Protein AF-A0A163Z5D8-F1 (afdb_monomer)

Foldseek 3Di:
DDPDPDDFDQDFLVVLCVLDPDPLLNVLSVQCVVVVHGSLLLFVQLVVQDDPPPAQTHDSVSSSVSSVCGCPHPSNVVSVCQCPPPPDDRDTRGDHDPPDADLLFLPDPPDDPQLNVLLLLQLLLVQQVVCVVVVHDRDDPPDDRDRVSSSVSSVLCVVDVDSVRSCVVVVSDDPDPPDPDPPPPPDDDDDDDDDDDD

Organism: NCBI:txid943830

pLDDT: mean 87.37, std 13.82, range [33.19, 98.31]

Structure (mmCIF, N/CA/C/O backbone):
data_AF-A0A163Z5D8-F1
#
_entry.id   AF-A0A163Z5D8-F1
#
loop_
_atom_site.group_PDB
_atom_site.id
_atom_site.type_symbol
_atom_site.label_atom_id
_atom_site.label_alt_id
_atom_site.label_comp_id
_atom_site.label_asym_id
_atom_site.label_entity_id
_atom_site.label_seq_id
_atom_site.pdbx_PDB_ins_code
_atom_site.Cartn_x
_atom_site.Cartn_y
_atom_site.Cartn_z
_atom_site.occupancy
_atom_site.B_iso_or_equiv
_atom_site.auth_seq_id
_atom_site.auth_comp_id
_atom_site.auth_asym_id
_atom_site.auth_atom_id
_atom_site.pdbx_PDB_model_num
ATOM 1 N N . MET A 1 1 ? 3.621 -21.456 -0.648 1.00 40.88 1 MET A N 1
ATOM 2 C CA . MET A 1 1 ? 3.088 -20.671 0.489 1.00 40.88 1 MET A CA 1
ATOM 3 C C . MET A 1 1 ? 1.702 -20.185 0.082 1.00 40.88 1 MET A C 1
ATOM 5 O O . MET A 1 1 ? 1.613 -19.361 -0.815 1.00 40.88 1 MET A O 1
ATOM 9 N N . ILE A 1 2 ? 0.626 -20.778 0.607 1.00 33.19 2 ILE A N 1
ATOM 10 C CA . ILE A 1 2 ? -0.744 -20.421 0.200 1.00 33.19 2 ILE A CA 1
ATOM 11 C C . ILE A 1 2 ? -1.068 -19.047 0.808 1.00 33.19 2 ILE A C 1
ATOM 13 O O . ILE A 1 2 ? -0.946 -18.907 2.032 1.00 33.19 2 ILE A O 1
ATOM 17 N N . PRO A 1 3 ? -1.445 -18.026 0.017 1.00 44.16 3 PRO A N 1
ATOM 18 C CA . PRO A 1 3 ? -1.900 -16.763 0.576 1.00 44.16 3 PRO A CA 1
ATOM 19 C C . PRO A 1 3 ? -3.162 -17.051 1.390 1.00 44.16 3 PRO A C 1
ATOM 21 O O . PRO A 1 3 ? -4.179 -17.482 0.849 1.00 44.16 3 PRO A O 1
ATOM 24 N N . ARG A 1 4 ? -3.086 -16.872 2.715 1.00 48.38 4 ARG A N 1
ATOM 25 C CA . ARG A 1 4 ? -4.269 -16.950 3.579 1.00 48.38 4 ARG A CA 1
ATOM 26 C C . ARG A 1 4 ? -5.292 -15.975 3.009 1.00 48.38 4 ARG A C 1
ATOM 28 O O . ARG A 1 4 ? -4.970 -14.794 2.883 1.00 48.38 4 ARG A O 1
ATOM 35 N N . LEU A 1 5 ? -6.474 -16.481 2.652 1.00 48.69 5 LEU A N 1
ATOM 36 C CA . LEU A 1 5 ? -7.601 -15.678 2.183 1.00 48.69 5 LEU A CA 1
ATOM 37 C C . LEU A 1 5 ? -7.751 -14.483 3.123 1.00 48.69 5 LEU A C 1
ATOM 39 O O . LEU A 1 5 ? -8.024 -14.628 4.316 1.00 48.69 5 LEU A O 1
ATOM 43 N N . SER A 1 6 ? -7.447 -13.304 2.596 1.00 59.91 6 SER A N 1
ATOM 44 C CA . SER A 1 6 ? -7.534 -12.070 3.353 1.00 59.91 6 SER A CA 1
ATOM 45 C C . SER A 1 6 ? -9.014 -11.800 3.601 1.00 59.91 6 SER A C 1
ATOM 47 O O . SER A 1 6 ? -9.818 -11.817 2.671 1.00 59.91 6 SER A O 1
ATOM 49 N N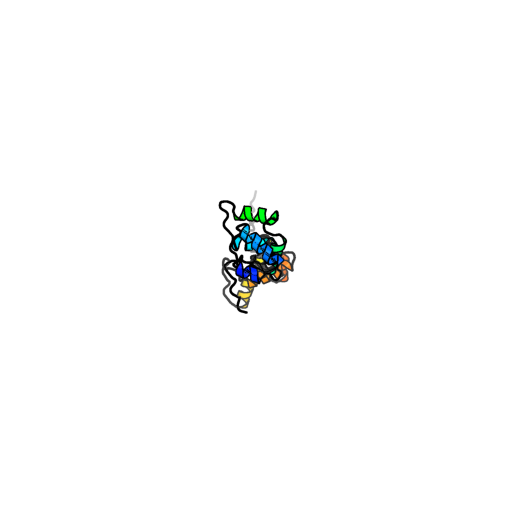 . LYS A 1 7 ? -9.395 -11.626 4.871 1.00 70.50 7 LYS A N 1
ATOM 50 C CA . LYS A 1 7 ? -10.782 -11.320 5.231 1.00 70.50 7 LYS A CA 1
ATOM 51 C C . LYS A 1 7 ? -11.223 -10.073 4.466 1.00 70.50 7 LYS A C 1
ATOM 53 O O . LYS A 1 7 ? -10.572 -9.034 4.550 1.00 70.50 7 LYS A O 1
ATOM 58 N N . THR A 1 8 ? -12.310 -10.194 3.713 1.00 83.12 8 THR A N 1
ATOM 59 C CA . THR A 1 8 ? -12.883 -9.101 2.914 1.00 83.12 8 THR A CA 1
ATOM 60 C C . THR A 1 8 ? -13.731 -8.153 3.757 1.00 83.12 8 THR A C 1
ATOM 62 O O . THR A 1 8 ? -13.910 -6.999 3.380 1.00 83.12 8 THR A O 1
ATOM 65 N N . GLN A 1 9 ? -14.213 -8.615 4.912 1.00 90.38 9 GLN A N 1
ATOM 66 C CA . GLN A 1 9 ? -15.067 -7.862 5.828 1.00 90.38 9 GLN A CA 1
ATOM 67 C C . GLN A 1 9 ? -14.346 -7.533 7.145 1.00 90.38 9 GLN A C 1
ATOM 69 O O . GLN A 1 9 ? -13.489 -8.313 7.581 1.00 90.38 9 GLN A O 1
ATOM 74 N N . PRO A 1 10 ? -14.689 -6.398 7.787 1.00 92.44 10 PRO A N 1
ATOM 75 C CA . PRO A 1 10 ? -14.180 -6.072 9.111 1.00 92.44 10 PRO A CA 1
ATOM 76 C C . PRO A 1 10 ? -14.659 -7.104 10.147 1.00 92.44 10 PRO A C 1
ATOM 78 O O . PRO A 1 10 ? -15.787 -7.591 10.042 1.00 92.44 10 PRO A O 1
ATOM 81 N N . PRO A 1 11 ? -13.829 -7.444 11.151 1.00 94.06 11 PRO A N 1
ATOM 82 C CA . PRO A 1 11 ? -14.234 -8.318 12.247 1.00 94.06 11 PRO A CA 1
ATOM 83 C C . PRO A 1 11 ? -15.392 -7.683 13.023 1.00 94.06 11 PRO A C 1
ATOM 85 O O . PRO A 1 11 ? -15.369 -6.483 13.301 1.00 94.06 11 PRO A O 1
ATOM 88 N N . ASP A 1 12 ? -16.389 -8.482 13.397 1.00 97.19 12 ASP A N 1
ATOM 89 C CA . ASP A 1 12 ? -17.473 -8.016 14.260 1.00 97.19 12 ASP A CA 1
ATOM 90 C C . ASP A 1 12 ? -16.967 -7.695 15.684 1.00 97.19 12 ASP A C 1
ATOM 92 O O . ASP A 1 12 ? -15.825 -7.983 16.058 1.00 97.19 12 ASP A O 1
ATOM 96 N N . PHE A 1 13 ? -17.817 -7.099 16.524 1.00 97.75 13 PHE A N 1
ATOM 97 C CA . PHE A 1 13 ? -17.410 -6.739 17.885 1.00 97.75 13 PHE A CA 1
ATOM 98 C C . PHE A 1 13 ? -17.065 -7.943 18.768 1.00 97.75 13 PHE A C 1
ATOM 100 O O . PHE A 1 13 ? -16.249 -7.808 19.681 1.00 97.75 13 PHE A O 1
ATOM 107 N N . ASN A 1 14 ? -17.632 -9.121 18.503 1.00 97.00 14 ASN A N 1
ATOM 108 C CA . ASN A 1 14 ? -17.307 -10.331 19.253 1.00 97.00 14 ASN A CA 1
ATOM 109 C C . ASN A 1 14 ? -15.898 -10.821 18.911 1.00 97.00 14 ASN A C 1
ATOM 111 O O . ASN A 1 14 ? -15.141 -11.213 19.801 1.00 97.00 14 ASN A O 1
ATOM 115 N N . GLU A 1 15 ? -15.519 -10.755 17.639 1.00 96.31 15 GLU A N 1
ATOM 116 C CA . GLU A 1 15 ? -14.180 -11.065 17.179 1.00 96.31 15 GLU A CA 1
ATOM 117 C C . GLU A 1 15 ? -13.173 -10.029 17.692 1.00 96.31 15 GLU A C 1
ATOM 119 O O . GLU A 1 15 ? -12.150 -10.414 18.265 1.00 96.31 15 GLU A O 1
ATOM 124 N N . VAL A 1 16 ? -13.488 -8.731 17.609 1.00 96.50 16 VAL A N 1
ATOM 125 C CA . VAL A 1 16 ? -12.640 -7.679 18.192 1.00 96.50 16 VAL A CA 1
ATOM 126 C C . VAL A 1 16 ? -12.472 -7.898 19.694 1.00 96.50 16 VAL A C 1
ATOM 128 O O . VAL A 1 16 ? -11.356 -7.817 20.197 1.00 96.50 16 VAL A O 1
ATOM 131 N N . ARG A 1 17 ? -13.519 -8.285 20.432 1.00 96.88 17 ARG A N 1
ATOM 132 C CA . ARG A 1 17 ? -13.411 -8.601 21.867 1.00 96.88 17 ARG A CA 1
ATOM 133 C C . ARG A 1 17 ? -12.399 -9.718 22.153 1.00 96.88 17 ARG A C 1
ATOM 135 O O . ARG A 1 17 ? -11.723 -9.652 23.180 1.00 96.88 17 ARG A O 1
ATOM 142 N N . ARG A 1 18 ? -12.235 -10.702 21.256 1.00 96.44 18 ARG A N 1
ATOM 143 C CA . ARG A 1 18 ? -11.202 -11.758 21.371 1.00 96.44 18 ARG A CA 1
ATOM 144 C C . ARG A 1 18 ? -9.782 -11.214 21.171 1.00 96.44 18 ARG A C 1
ATOM 146 O O . ARG A 1 18 ? -8.829 -11.780 21.703 1.00 96.44 18 ARG A O 1
ATOM 153 N N . TYR A 1 19 ? -9.619 -10.105 20.450 1.00 94.94 19 TYR A N 1
ATOM 154 C CA . TYR A 1 19 ? -8.336 -9.408 20.297 1.00 94.94 19 TYR A CA 1
ATOM 155 C C . TYR A 1 19 ? -7.925 -8.644 21.569 1.00 94.94 19 TYR A C 1
ATOM 157 O O . TYR A 1 19 ? -6.749 -8.319 21.758 1.00 94.94 19 TYR A O 1
ATOM 165 N N . LEU A 1 20 ? -8.865 -8.382 22.476 1.00 96.25 20 LEU A N 1
AT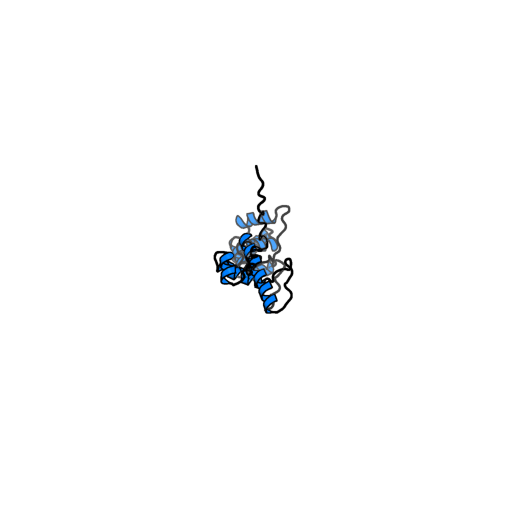OM 166 C CA . LEU A 1 20 ? -8.641 -7.589 23.680 1.00 96.25 20 LEU A CA 1
ATOM 167 C C . LEU A 1 20 ? -8.441 -8.512 24.892 1.00 96.25 20 LEU A C 1
ATOM 169 O O . LEU A 1 20 ? -9.369 -9.180 25.358 1.00 96.25 20 LEU A O 1
ATOM 173 N N . SER A 1 21 ? -7.211 -8.561 25.408 1.00 90.56 21 SER A N 1
ATOM 174 C CA . SER A 1 21 ? -6.861 -9.338 26.606 1.00 90.56 21 SER A CA 1
ATOM 175 C C . SER A 1 21 ? -7.154 -8.592 27.911 1.00 90.56 21 SER A C 1
ATOM 177 O O . SER A 1 21 ? -7.546 -9.230 28.880 1.00 90.56 21 SER A O 1
ATOM 179 N N . SER A 1 22 ? -7.015 -7.262 27.928 1.00 96.56 22 SER A N 1
ATOM 180 C CA . SER A 1 22 ? -7.282 -6.425 29.107 1.00 96.56 22 SER A CA 1
ATOM 181 C C . SER A 1 22 ? -8.776 -6.130 29.289 1.00 96.56 22 SER A C 1
ATOM 183 O O . SER A 1 22 ? -9.502 -5.923 28.309 1.00 96.56 22 SER A O 1
ATOM 185 N N . LEU A 1 23 ? -9.223 -6.071 30.550 1.00 97.12 23 LEU A N 1
ATOM 186 C CA . LEU A 1 23 ? -10.570 -5.633 30.922 1.00 97.12 23 LEU A CA 1
ATOM 187 C C . LEU A 1 23 ? -10.835 -4.194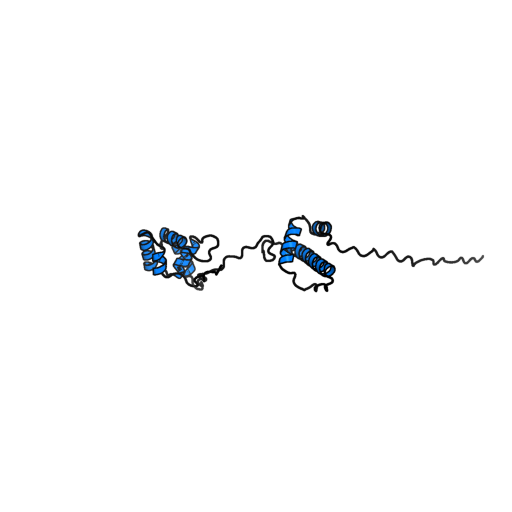 30.458 1.00 97.12 23 LEU A C 1
ATOM 189 O O . LEU A 1 23 ? -11.888 -3.942 29.876 1.00 97.12 23 LEU A O 1
ATOM 193 N N . ASP A 1 24 ? -9.868 -3.291 30.616 1.00 97.69 24 ASP A N 1
ATOM 194 C CA . ASP A 1 24 ? -10.017 -1.877 30.247 1.00 97.69 24 ASP A CA 1
ATOM 195 C C . ASP A 1 24 ? -10.286 -1.707 28.755 1.00 97.69 24 ASP A C 1
ATOM 197 O O . ASP A 1 24 ? -11.187 -0.971 28.351 1.00 97.69 24 ASP A O 1
ATOM 201 N N . HIS A 1 25 ? -9.577 -2.467 27.917 1.00 97.50 25 HIS A N 1
ATOM 202 C CA . HIS A 1 25 ? -9.829 -2.473 26.481 1.00 97.50 25 HIS A CA 1
ATOM 203 C C . HIS A 1 25 ? -11.238 -2.981 26.154 1.00 97.50 25 HIS A C 1
ATOM 205 O O . HIS A 1 25 ? -11.912 -2.415 25.296 1.00 97.50 25 HIS A O 1
ATOM 211 N N . ARG A 1 26 ? -11.716 -4.027 26.839 1.00 97.62 26 ARG A N 1
ATOM 212 C CA . ARG A 1 26 ? -13.076 -4.557 26.632 1.00 97.62 26 ARG A CA 1
ATOM 213 C C . ARG A 1 26 ? -14.150 -3.563 27.077 1.00 97.62 26 ARG A C 1
ATOM 215 O O . ARG A 1 26 ? -15.175 -3.449 26.410 1.00 97.62 26 ARG A O 1
ATOM 222 N N . LEU A 1 27 ? -13.912 -2.827 28.162 1.00 97.81 27 LEU A N 1
ATOM 223 C CA . LEU A 1 27 ? -14.787 -1.739 28.600 1.00 97.81 27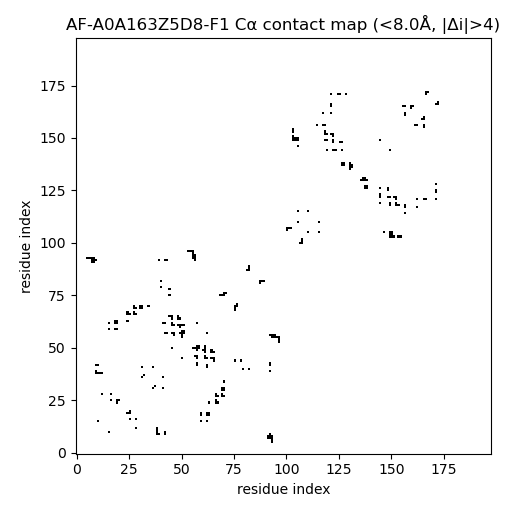 LEU A CA 1
ATOM 224 C C . LEU A 1 27 ? -14.785 -0.589 27.586 1.00 97.81 27 LEU A C 1
ATOM 226 O O . LEU A 1 27 ? -15.850 -0.074 27.250 1.00 97.81 27 LEU A O 1
ATOM 230 N N . SER A 1 28 ? -13.616 -0.230 27.048 1.00 97.75 28 SER A N 1
ATOM 231 C CA . SER A 1 28 ? -13.490 0.773 25.984 1.00 97.75 28 SER A CA 1
ATOM 232 C C . SER A 1 28 ? -14.250 0.356 24.719 1.00 97.75 28 SER A C 1
ATOM 234 O O . SER A 1 28 ? -15.005 1.157 24.169 1.00 97.75 28 SER A O 1
ATOM 236 N N . LEU A 1 29 ? -14.187 -0.923 24.329 1.00 98.31 29 LEU A N 1
ATOM 237 C CA . LEU A 1 29 ? -15.001 -1.465 23.236 1.00 98.31 29 LEU A CA 1
ATOM 238 C C . LEU A 1 29 ? -16.502 -1.286 23.511 1.00 98.31 29 LEU A C 1
ATOM 240 O O . LEU A 1 29 ? -17.240 -0.850 22.632 1.00 98.31 29 LEU A O 1
ATOM 244 N N . GLY A 1 30 ? -16.949 -1.535 24.745 1.00 98.12 30 GLY A N 1
ATOM 245 C CA . GLY A 1 30 ? -18.324 -1.247 25.162 1.00 98.12 30 GLY A CA 1
ATOM 246 C C . GLY A 1 30 ? -18.712 0.228 24.991 1.00 98.12 30 GLY A C 1
ATOM 247 O O . GLY A 1 30 ? -19.841 0.523 24.600 1.00 98.12 30 GLY A O 1
ATOM 248 N N . ARG A 1 31 ? -17.776 1.165 25.206 1.00 98.31 31 ARG A N 1
ATOM 249 C CA . ARG A 1 31 ? -17.999 2.601 24.960 1.00 98.31 31 ARG A CA 1
ATOM 250 C C . ARG A 1 31 ? -18.149 2.911 23.470 1.00 98.31 31 ARG A C 1
ATOM 252 O O . ARG A 1 31 ? -19.016 3.710 23.132 1.00 98.31 31 ARG A O 1
ATOM 259 N N . PHE A 1 32 ? -17.364 2.282 22.589 1.00 98.25 32 PHE A N 1
ATOM 260 C CA . PHE A 1 32 ? -17.533 2.415 21.132 1.00 98.25 32 PHE A CA 1
ATOM 261 C C . PHE A 1 32 ? -18.922 1.944 20.683 1.00 98.25 32 PHE A C 1
ATOM 263 O O . PHE A 1 32 ? -19.619 2.672 19.978 1.00 98.25 32 PHE A O 1
ATOM 270 N N . ILE A 1 33 ? -19.356 0.772 21.160 1.00 98.25 33 ILE A N 1
ATOM 271 C CA . ILE A 1 33 ? -20.685 0.216 20.856 1.00 98.25 33 ILE A CA 1
ATOM 272 C C . ILE A 1 33 ? -21.787 1.159 21.353 1.00 98.25 33 ILE A C 1
ATOM 274 O O . ILE A 1 33 ? -22.702 1.493 20.605 1.00 98.25 33 ILE A O 1
ATOM 278 N N . LYS A 1 34 ? -21.679 1.651 22.594 1.00 98.25 34 LYS A N 1
ATOM 279 C CA . LYS A 1 34 ? -22.646 2.599 23.170 1.00 98.25 34 LYS A CA 1
ATOM 280 C C . LYS A 1 34 ? -22.688 3.934 22.416 1.00 98.25 34 LYS A C 1
ATOM 282 O O . LYS A 1 34 ? -23.745 4.545 22.331 1.00 98.25 34 LYS A O 1
ATOM 287 N N . ALA A 1 35 ? -21.560 4.374 21.859 1.00 97.50 35 ALA A N 1
ATOM 288 C CA . ALA A 1 35 ? -21.471 5.560 21.008 1.00 97.50 35 ALA A CA 1
ATOM 289 C C . ALA A 1 35 ? -21.989 5.323 19.573 1.00 97.50 35 ALA A C 1
ATOM 291 O O . ALA A 1 35 ? -21.894 6.218 18.733 1.00 97.50 35 ALA A O 1
ATOM 292 N N . GLY A 1 36 ? -22.525 4.134 19.277 1.00 97.88 36 GLY A N 1
ATOM 293 C CA . GLY A 1 36 ? -23.133 3.810 17.991 1.00 97.88 36 GLY A CA 1
ATOM 294 C C . GLY A 1 36 ? -22.125 3.639 16.860 1.00 97.88 36 GLY A C 1
ATOM 295 O O . GLY A 1 36 ? -22.474 3.888 15.710 1.00 97.88 36 GLY A O 1
ATOM 296 N N . TRP A 1 37 ? -20.877 3.272 17.163 1.00 98.25 37 TRP A N 1
ATOM 297 C CA . TRP A 1 37 ? -19.909 2.910 16.128 1.00 98.25 37 TRP A CA 1
ATOM 298 C C . TRP A 1 37 ? -20.294 1.577 15.489 1.00 98.25 37 TRP A C 1
ATOM 300 O O . TRP A 1 37 ? -20.780 0.669 16.163 1.00 98.25 37 TRP A O 1
ATOM 310 N N . THR A 1 38 ? -20.029 1.438 14.195 1.00 98.12 38 THR A N 1
ATOM 311 C CA . THR A 1 38 ? -20.109 0.166 13.469 1.00 98.12 38 THR A CA 1
ATOM 312 C C . THR A 1 38 ? -18.751 -0.550 13.472 1.00 98.12 38 THR A C 1
ATOM 314 O O . THR A 1 38 ? -17.711 0.088 13.670 1.00 98.12 38 THR A O 1
ATOM 317 N N . PRO A 1 39 ? -18.705 -1.870 13.207 1.00 97.88 39 PRO A N 1
ATOM 318 C CA . PRO A 1 39 ? -17.435 -2.582 13.059 1.00 97.88 39 PRO A CA 1
ATOM 319 C C . PRO A 1 39 ? -16.527 -2.005 11.961 1.00 97.88 39 PRO A C 1
ATOM 321 O O . PRO A 1 39 ? -15.309 -1.976 12.126 1.00 97.88 39 PRO A O 1
ATOM 324 N N . ALA A 1 40 ? -17.105 -1.505 10.863 1.00 97.25 40 ALA A N 1
ATOM 325 C CA . ALA A 1 40 ? -16.355 -0.882 9.773 1.00 97.25 40 ALA A CA 1
ATOM 326 C C . ALA A 1 40 ? -15.703 0.441 10.202 1.00 97.25 40 ALA A C 1
ATOM 328 O O . ALA A 1 40 ? -14.519 0.649 9.950 1.00 97.25 40 ALA A O 1
ATOM 329 N N . GLU A 1 41 ? -16.437 1.300 10.912 1.00 98.19 41 GLU A N 1
ATOM 330 C CA . GLU A 1 41 ? -15.894 2.558 11.441 1.00 98.19 41 GLU A CA 1
ATOM 331 C C . GLU A 1 41 ? -14.781 2.300 12.463 1.00 98.19 41 GLU A C 1
ATOM 333 O O . GLU A 1 41 ? -13.734 2.944 12.423 1.00 98.19 41 GLU A O 1
ATOM 338 N N . LEU A 1 42 ? -14.970 1.316 13.351 1.00 98.12 42 LEU A N 1
ATOM 339 C CA . LEU A 1 42 ? -13.940 0.946 14.320 1.00 98.12 42 LEU A CA 1
ATOM 340 C 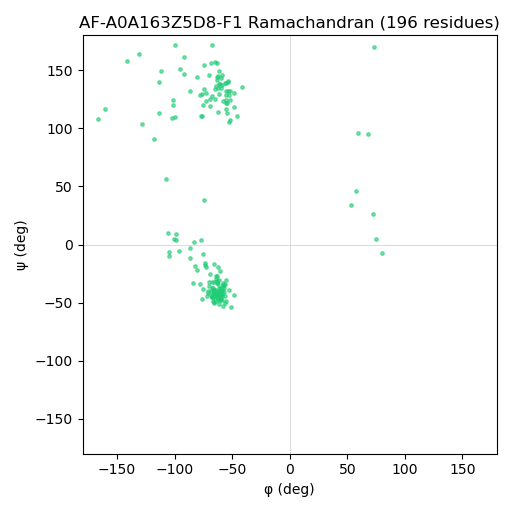C . LEU A 1 42 ? -12.688 0.387 13.630 1.00 98.12 42 LEU A C 1
ATOM 342 O O . LEU A 1 42 ? -11.571 0.691 14.046 1.00 98.12 42 LEU A O 1
ATOM 346 N N . ALA A 1 43 ? -12.859 -0.414 12.577 1.00 97.44 43 ALA A N 1
ATOM 347 C CA . ALA A 1 43 ? -11.754 -0.903 11.764 1.00 97.44 43 ALA A CA 1
ATOM 348 C C . ALA A 1 43 ? -10.981 0.241 11.093 1.00 97.44 43 ALA A C 1
ATOM 350 O O . ALA A 1 43 ? -9.751 0.209 11.068 1.00 97.44 43 ALA A O 1
ATOM 351 N N . GLU A 1 44 ? -11.676 1.256 10.579 1.00 97.00 44 GLU A N 1
ATOM 352 C CA . GLU A 1 44 ? -11.029 2.444 10.022 1.00 97.00 44 GLU A CA 1
ATOM 353 C C . GLU A 1 44 ? -10.259 3.231 11.076 1.00 97.00 44 GLU A C 1
ATOM 355 O O . GLU A 1 44 ? -9.094 3.546 10.858 1.00 97.00 44 GLU A O 1
ATOM 360 N N . CYS A 1 45 ? -10.841 3.445 12.256 1.00 97.62 45 CYS A N 1
ATOM 361 C CA . CYS A 1 45 ? -10.140 4.089 13.366 1.00 97.62 45 CYS A CA 1
ATOM 362 C C . CYS A 1 45 ? -8.899 3.306 13.800 1.00 97.62 45 CYS A C 1
ATOM 364 O O . CYS A 1 45 ? -7.826 3.882 13.955 1.00 97.62 45 CYS A O 1
ATOM 366 N N . ALA A 1 46 ? -9.003 1.981 13.915 1.00 97.44 46 ALA A N 1
ATOM 367 C CA . ALA A 1 46 ? -7.853 1.137 14.212 1.00 97.44 46 ALA A CA 1
ATOM 368 C C . ALA A 1 46 ? -6.765 1.244 13.131 1.00 97.44 46 ALA A C 1
ATOM 370 O O . ALA A 1 46 ? -5.582 1.275 13.468 1.00 97.44 46 ALA A O 1
ATOM 371 N N . ARG A 1 47 ? -7.144 1.313 11.846 1.00 95.75 47 ARG A N 1
ATOM 372 C CA . ARG A 1 47 ? -6.199 1.496 10.734 1.00 95.75 47 ARG A CA 1
ATOM 373 C C . ARG A 1 47 ? -5.488 2.842 10.810 1.00 95.75 47 ARG A C 1
ATOM 375 O O . ARG A 1 47 ? -4.273 2.864 10.654 1.00 95.75 47 ARG A O 1
ATOM 382 N N . ASP A 1 48 ? -6.251 3.912 11.007 1.00 95.69 48 ASP A N 1
ATOM 383 C CA . ASP A 1 48 ? -5.760 5.291 11.004 1.00 95.69 48 ASP A CA 1
ATOM 384 C C . ASP A 1 48 ? -4.789 5.537 12.164 1.00 95.69 48 ASP A C 1
ATOM 386 O O . ASP A 1 48 ? -3.728 6.128 11.989 1.00 95.69 48 ASP A O 1
ATOM 390 N N . ILE A 1 49 ? -5.096 4.960 13.328 1.00 96.44 49 ILE A N 1
ATOM 391 C CA . ILE A 1 49 ? -4.222 5.004 14.502 1.00 96.44 49 ILE A CA 1
ATOM 392 C C . ILE A 1 49 ? -2.935 4.212 14.268 1.00 96.44 49 ILE A C 1
ATOM 394 O O . ILE A 1 49 ? -1.851 4.660 14.640 1.00 96.44 49 ILE A O 1
ATOM 398 N N . TYR A 1 50 ? -3.043 3.003 13.710 1.00 95.00 50 TYR A N 1
ATOM 399 C CA . TYR A 1 50 ? -1.876 2.174 13.438 1.00 95.00 50 TYR A CA 1
ATOM 400 C C . TYR A 1 50 ? -2.159 1.081 12.406 1.00 95.00 50 TYR A C 1
ATOM 402 O O . TYR A 1 50 ? -2.872 0.108 12.674 1.00 95.00 50 TYR A O 1
ATOM 410 N N . LEU A 1 51 ? -1.476 1.146 11.265 1.00 92.06 51 LEU A N 1
ATOM 411 C CA . LEU A 1 51 ? -1.390 0.048 10.308 1.00 92.06 51 LEU A CA 1
ATOM 412 C C . LEU A 1 51 ? 0.047 -0.474 10.254 1.00 92.06 51 LEU A C 1
ATOM 414 O O . LEU A 1 51 ? 0.958 0.218 9.805 1.00 92.06 51 LEU A O 1
ATOM 418 N N . ALA A 1 52 ? 0.253 -1.710 10.716 1.00 86.50 52 ALA A N 1
ATOM 419 C CA . ALA A 1 52 ? 1.583 -2.310 10.729 1.00 86.50 52 ALA A CA 1
ATOM 420 C C . ALA A 1 52 ? 2.180 -2.392 9.304 1.00 86.50 52 ALA A C 1
ATOM 422 O O . ALA A 1 52 ? 1.444 -2.700 8.358 1.00 86.50 52 ALA A O 1
ATOM 423 N N . PRO A 1 53 ? 3.501 -2.183 9.129 1.00 82.62 53 PRO A N 1
ATOM 424 C CA . PRO A 1 53 ? 4.140 -2.218 7.816 1.00 82.62 53 PRO A CA 1
ATOM 425 C C . PRO A 1 53 ? 3.824 -3.500 7.035 1.00 82.62 53 PRO A C 1
ATOM 427 O O . PRO A 1 53 ? 3.919 -4.609 7.560 1.00 82.62 53 PRO A O 1
ATOM 430 N N . GLY A 1 54 ? 3.432 -3.343 5.767 1.00 83.75 54 GLY A N 1
ATOM 431 C CA . GLY A 1 54 ? 3.078 -4.461 4.885 1.00 83.75 54 GLY A CA 1
ATOM 432 C C . GLY A 1 54 ? 1.715 -5.106 5.167 1.00 83.75 54 GLY A C 1
ATOM 433 O O . GLY A 1 54 ? 1.379 -6.105 4.532 1.00 83.75 54 GLY A O 1
ATOM 434 N N . ARG A 1 55 ? 0.913 -4.570 6.097 1.00 87.88 55 ARG A N 1
ATOM 435 C CA . ARG A 1 55 ? -0.474 -5.005 6.307 1.00 87.88 55 ARG A CA 1
ATOM 436 C C . ARG A 1 55 ? -1.443 -4.170 5.486 1.00 87.88 55 ARG A C 1
ATOM 438 O O . ARG A 1 55 ? -1.259 -2.975 5.297 1.00 87.88 55 ARG A O 1
ATOM 445 N N . THR A 1 56 ? -2.507 -4.824 5.045 1.00 90.00 56 THR A N 1
ATOM 446 C CA . THR A 1 56 ? -3.594 -4.233 4.257 1.00 90.00 56 THR A CA 1
ATOM 447 C C . THR A 1 56 ? -4.866 -3.997 5.076 1.00 90.00 56 THR A C 1
ATOM 449 O O . THR A 1 56 ? -5.801 -3.328 4.629 1.00 90.00 56 THR A O 1
ATOM 452 N N . CYS A 1 57 ? -4.904 -4.534 6.299 1.00 92.19 57 CYS A N 1
ATOM 453 C CA . CYS A 1 57 ? -6.007 -4.421 7.240 1.00 92.19 57 CYS A CA 1
ATOM 454 C C . CYS A 1 57 ? -5.497 -4.240 8.687 1.00 92.19 57 CYS A C 1
ATOM 456 O O . CYS A 1 57 ? -4.356 -4.612 8.990 1.00 92.19 57 CYS A O 1
ATOM 458 N N . PRO A 1 58 ? -6.327 -3.673 9.585 1.00 94.44 58 PRO A N 1
ATOM 459 C CA . PRO A 1 58 ? -6.021 -3.539 11.004 1.00 94.44 58 PRO A CA 1
ATOM 460 C C . PRO A 1 58 ? -5.633 -4.865 11.650 1.00 94.44 58 PRO A C 1
ATOM 462 O O . PRO A 1 58 ? -6.241 -5.909 11.406 1.00 94.44 58 PRO A O 1
ATOM 465 N N . THR A 1 59 ? -4.644 -4.806 12.534 1.00 94.69 59 THR A N 1
ATOM 466 C CA . THR A 1 59 ? -4.188 -5.953 13.324 1.00 94.69 59 THR A CA 1
ATOM 467 C C . THR A 1 59 ? -4.774 -5.919 14.735 1.00 94.69 59 THR A C 1
ATOM 469 O O . THR A 1 59 ? -5.339 -4.916 15.163 1.00 94.69 59 THR A O 1
ATOM 472 N N . LYS A 1 60 ? -4.575 -6.991 15.512 1.00 95.62 60 LYS A N 1
ATOM 473 C CA . LYS A 1 60 ? -4.882 -7.011 16.954 1.00 95.62 60 LYS A CA 1
ATOM 474 C C . LYS A 1 60 ? -4.304 -5.790 17.688 1.00 95.62 60 LYS A C 1
ATOM 476 O O . LYS A 1 60 ? -5.008 -5.188 18.490 1.00 95.62 60 LYS A O 1
ATOM 481 N N . VAL A 1 61 ? -3.058 -5.415 17.384 1.00 96.44 61 VAL A N 1
ATOM 482 C CA . VAL A 1 61 ? -2.376 -4.259 17.993 1.00 96.44 61 VAL A CA 1
ATOM 483 C C . VAL A 1 61 ? -3.073 -2.950 17.618 1.00 96.44 61 VAL A C 1
ATOM 485 O O . VAL A 1 61 ? -3.313 -2.119 18.485 1.00 96.44 61 VAL A O 1
ATOM 488 N N . SER A 1 62 ? -3.485 -2.807 16.356 1.00 97.06 62 SER A N 1
ATOM 489 C CA . SER A 1 62 ? -4.248 -1.653 15.862 1.00 97.06 62 SER A CA 1
ATOM 490 C C . SER A 1 62 ? -5.531 -1.424 16.673 1.00 97.06 62 SER A C 1
ATOM 492 O O . SER A 1 62 ? -5.784 -0.319 17.146 1.00 97.06 62 SER A O 1
ATOM 494 N N . TYR A 1 63 ? -6.318 -2.483 16.905 1.00 97.88 63 TYR A N 1
ATOM 495 C CA . TYR A 1 63 ? -7.532 -2.388 17.725 1.00 97.88 63 TYR A CA 1
ATOM 496 C C . TYR A 1 63 ? -7.229 -2.066 19.186 1.00 97.88 63 TYR A C 1
ATOM 498 O O . TYR A 1 63 ? -7.947 -1.279 19.790 1.00 97.88 63 TYR A O 1
ATOM 506 N N . GLN A 1 64 ? -6.181 -2.658 19.766 1.00 97.44 64 GLN A N 1
ATOM 507 C CA . GLN A 1 64 ? -5.785 -2.367 21.146 1.00 97.44 64 GLN A CA 1
ATOM 508 C C . GLN A 1 64 ? -5.418 -0.892 21.323 1.00 97.44 64 GLN A C 1
ATOM 510 O O . GLN A 1 64 ? -5.909 -0.267 22.256 1.00 97.44 64 GLN A O 1
ATOM 515 N N . LEU A 1 65 ? -4.647 -0.318 20.394 1.00 96.94 65 LEU A N 1
ATOM 516 C CA . LEU A 1 65 ? -4.321 1.108 20.413 1.00 96.94 65 LEU A CA 1
ATOM 517 C C . LEU A 1 65 ? -5.576 1.975 20.270 1.00 96.94 65 LEU A C 1
ATOM 519 O O . LEU A 1 65 ? -5.744 2.918 21.038 1.00 96.94 65 LEU A O 1
ATOM 523 N N . ALA A 1 66 ? -6.506 1.620 19.377 1.00 97.56 66 ALA A N 1
ATOM 524 C CA . ALA A 1 66 ? -7.787 2.322 19.265 1.00 97.56 66 ALA A CA 1
ATOM 525 C C . ALA A 1 66 ? -8.581 2.339 20.582 1.00 97.56 66 ALA A C 1
ATOM 527 O O . ALA A 1 66 ? -9.181 3.358 20.932 1.00 97.56 66 ALA A O 1
ATOM 528 N N . MET A 1 67 ? -8.538 1.249 21.357 1.00 98.06 67 MET A N 1
ATOM 529 C CA . MET A 1 67 ? -9.170 1.197 22.679 1.00 98.06 67 MET A CA 1
ATOM 530 C C . MET A 1 67 ? -8.520 2.142 23.691 1.00 98.06 67 MET A C 1
ATOM 532 O O . MET A 1 67 ? -9.238 2.657 24.551 1.00 98.06 67 MET A O 1
ATOM 536 N N . THR A 1 68 ? -7.210 2.386 23.589 1.00 97.25 68 THR A N 1
ATOM 537 C CA . THR A 1 68 ? -6.480 3.328 24.451 1.00 97.25 68 THR A CA 1
ATOM 538 C C . THR A 1 68 ? -6.951 4.767 24.244 1.00 97.25 68 THR A C 1
ATOM 540 O O . THR A 1 68 ? -7.135 5.493 25.216 1.00 97.25 68 THR A O 1
ATOM 543 N N . PHE A 1 69 ? -7.201 5.177 22.996 1.00 96.31 69 PHE A N 1
ATOM 544 C CA . PHE A 1 69 ? -7.733 6.515 22.701 1.00 96.31 69 PHE A CA 1
ATOM 545 C C . PHE A 1 69 ? -9.226 6.632 23.032 1.00 96.31 69 PHE A C 1
ATOM 547 O O . PHE A 1 69 ? -9.684 7.659 23.536 1.00 96.31 69 PHE A O 1
ATOM 554 N N . GLY A 1 70 ? -9.992 5.574 22.761 1.00 96.81 70 GLY A N 1
ATOM 555 C CA . GLY A 1 70 ? -11.429 5.535 23.004 1.00 96.81 70 GLY A CA 1
ATOM 556 C C . GLY A 1 70 ? -12.257 6.380 22.018 1.00 96.81 70 GLY A C 1
ATOM 557 O O . GLY A 1 70 ? -11.726 7.193 21.253 1.00 96.81 70 GLY A O 1
ATOM 558 N N . PRO A 1 71 ? -13.594 6.224 22.052 1.00 97.75 71 PRO A N 1
ATOM 559 C CA . PRO A 1 71 ? -14.506 6.823 21.070 1.00 97.75 71 PRO A CA 1
ATOM 560 C C . PRO A 1 71 ? -14.691 8.336 21.237 1.00 97.75 71 PRO A C 1
ATOM 562 O O . PRO A 1 71 ? -15.217 9.001 20.351 1.00 97.75 71 PRO A O 1
ATOM 565 N N . THR A 1 72 ? -14.312 8.887 22.392 1.00 97.56 72 THR A N 1
ATOM 566 C CA . THR A 1 72 ? -14.499 10.305 22.723 1.00 97.56 72 THR A CA 1
ATOM 567 C C . THR A 1 72 ? -13.268 11.156 22.444 1.00 97.56 72 THR A C 1
ATOM 569 O O . THR A 1 72 ? -13.349 12.376 22.609 1.00 97.56 72 THR A O 1
ATOM 572 N N . SER A 1 73 ? -12.148 10.542 22.047 1.00 97.25 73 SER A N 1
ATOM 573 C CA . SER A 1 73 ? -10.934 11.279 21.704 1.00 97.25 73 SER A CA 1
ATOM 574 C C . SER A 1 73 ? -11.203 12.264 20.555 1.00 97.25 73 SER A C 1
ATOM 576 O O . SER A 1 73 ? -12.015 11.964 19.672 1.00 97.25 73 SER A O 1
ATOM 578 N N . PRO A 1 74 ? -10.543 13.441 20.532 1.00 97.88 74 PRO A N 1
ATOM 579 C CA . PRO A 1 74 ? -10.692 14.397 19.434 1.00 97.88 74 PRO A CA 1
ATOM 580 C C . PRO A 1 74 ? -10.437 13.762 18.062 1.00 97.88 74 PRO A C 1
ATOM 582 O O . PRO A 1 74 ? -11.192 13.998 17.123 1.00 97.88 74 PRO A O 1
ATOM 585 N N . HIS A 1 75 ? -9.436 12.881 17.982 1.00 96.44 75 HIS A N 1
ATOM 586 C CA . HIS A 1 75 ? -9.107 12.120 16.782 1.00 96.44 75 HIS A CA 1
ATOM 587 C C . HIS A 1 75 ? -10.253 11.194 16.336 1.00 96.44 75 HIS A C 1
ATOM 589 O O . HIS A 1 75 ? -10.702 11.290 15.195 1.00 96.44 75 HIS A O 1
ATOM 595 N N . ALA A 1 76 ? -10.799 10.361 17.234 1.00 97.38 76 ALA A N 1
ATOM 596 C CA . ALA A 1 76 ? -11.905 9.461 16.892 1.00 97.38 76 ALA A CA 1
ATOM 597 C C . ALA A 1 76 ? -13.162 10.226 16.445 1.00 97.38 76 ALA A C 1
ATOM 599 O O . ALA A 1 76 ? -13.837 9.803 15.509 1.00 97.38 76 ALA A O 1
ATOM 600 N N . LYS A 1 77 ? -13.461 11.373 17.070 1.00 98.06 77 LYS A N 1
ATOM 601 C CA . LYS A 1 77 ? -14.582 12.239 16.668 1.00 98.06 77 LYS A CA 1
ATOM 602 C C . LYS A 1 77 ? -14.380 12.844 15.279 1.00 98.06 77 LYS A C 1
ATOM 604 O O . LYS A 1 77 ? -15.315 12.827 14.482 1.00 98.06 77 LYS A O 1
ATOM 609 N N . ALA A 1 78 ? -13.182 13.357 14.991 1.00 97.81 78 ALA A N 1
ATOM 610 C CA . ALA A 1 78 ? -12.854 13.926 13.686 1.00 97.81 78 ALA A CA 1
ATOM 611 C C . ALA A 1 78 ? -12.955 12.871 12.577 1.00 97.81 78 ALA A C 1
ATOM 613 O O . ALA A 1 78 ? -13.608 13.103 11.562 1.00 97.81 78 ALA A O 1
ATOM 614 N N . LEU A 1 79 ? -12.393 11.680 12.807 1.00 97.50 79 LEU A N 1
ATOM 615 C CA . LEU A 1 79 ? -12.493 10.576 11.859 1.00 97.50 79 LEU A CA 1
ATOM 616 C C . LEU A 1 79 ? -13.950 10.150 11.643 1.00 97.50 79 LEU A C 1
ATOM 618 O O . LEU A 1 79 ? -14.381 10.004 10.504 1.00 97.50 79 LEU A O 1
ATOM 622 N N . LEU A 1 80 ? -14.737 10.001 12.712 1.00 97.56 80 LEU A N 1
ATOM 623 C CA . LEU A 1 80 ? -16.145 9.615 12.597 1.00 97.56 80 LEU A CA 1
ATOM 624 C C . LEU A 1 80 ? -16.965 10.636 11.795 1.00 97.56 80 LEU A C 1
ATOM 626 O O . LEU A 1 80 ? -17.835 10.242 11.021 1.00 97.56 80 LEU A O 1
ATOM 630 N N . ALA A 1 81 ? -16.674 11.932 11.948 1.00 97.88 81 ALA A N 1
ATOM 631 C CA . ALA A 1 81 ? -17.313 12.984 11.162 1.00 97.88 81 ALA A CA 1
ATOM 632 C C . ALA A 1 81 ? -17.024 12.834 9.658 1.00 97.88 81 ALA A C 1
ATOM 634 O O . ALA A 1 81 ? -17.938 12.983 8.852 1.00 97.88 81 ALA A O 1
ATOM 635 N N . ILE A 1 82 ? -15.790 12.472 9.283 1.00 97.88 82 ILE A N 1
ATOM 636 C CA . ILE A 1 82 ? -15.413 12.192 7.887 1.00 97.88 82 ILE A CA 1
ATOM 637 C C . ILE A 1 82 ? -16.137 10.944 7.374 1.00 97.88 82 ILE A C 1
ATOM 639 O O . ILE A 1 82 ? -16.756 10.979 6.314 1.00 97.88 82 ILE A O 1
ATOM 643 N N . LEU A 1 83 ? -16.099 9.849 8.141 1.00 97.12 83 LEU A N 1
ATOM 644 C CA . LEU A 1 83 ? -16.682 8.565 7.738 1.00 97.12 83 LEU A CA 1
ATOM 645 C C . LEU A 1 83 ? -18.204 8.627 7.545 1.00 97.12 83 LEU A C 1
ATOM 647 O O . LEU A 1 83 ? -18.754 7.844 6.772 1.00 97.12 83 LEU A O 1
ATOM 651 N N . ARG A 1 84 ? -18.877 9.546 8.245 1.00 97.56 84 ARG A N 1
ATOM 652 C CA . ARG A 1 84 ? -20.327 9.775 8.160 1.00 97.56 84 ARG A CA 1
ATOM 653 C C . ARG A 1 84 ? -20.707 10.978 7.297 1.00 97.56 84 ARG A C 1
ATOM 655 O O . ARG A 1 84 ? -21.885 11.330 7.249 1.00 97.56 84 ARG A O 1
ATOM 662 N N . ALA A 1 85 ? -19.746 11.624 6.636 1.00 97.81 85 ALA A N 1
ATOM 663 C CA . ALA A 1 85 ? -20.032 12.769 5.785 1.00 97.81 85 ALA A CA 1
ATOM 664 C C . ALA A 1 85 ? -20.940 12.361 4.603 1.00 97.81 85 ALA A C 1
ATOM 666 O O . ALA A 1 85 ? -20.759 11.281 4.029 1.00 97.81 85 ALA A O 1
ATOM 667 N N . PRO A 1 86 ? -21.905 13.207 4.196 1.00 97.69 86 PRO A N 1
ATOM 668 C CA . PRO A 1 86 ? -22.742 12.930 3.033 1.00 97.69 86 PRO A CA 1
ATOM 669 C C . PRO A 1 86 ? -21.899 12.669 1.778 1.00 97.69 86 PRO A C 1
ATOM 671 O O . PRO A 1 86 ? -20.973 13.416 1.472 1.00 97.69 86 PRO A O 1
ATOM 674 N N . GLY A 1 87 ? -22.214 11.597 1.050 1.00 96.12 87 GLY A N 1
ATOM 675 C CA . GLY A 1 87 ? -21.488 11.202 -0.162 1.00 96.12 87 GLY A CA 1
ATOM 676 C C . GLY A 1 87 ? -20.169 10.459 0.082 1.00 96.12 87 GLY A C 1
ATOM 677 O O . GLY A 1 87 ? -19.608 9.915 -0.871 1.00 96.12 87 GLY A O 1
ATOM 678 N N . PHE A 1 88 ? -19.696 10.359 1.330 1.00 96.56 88 PHE A N 1
ATOM 679 C CA . PHE A 1 88 ? -18.535 9.536 1.648 1.00 96.56 88 PHE A CA 1
ATOM 680 C C . PHE A 1 88 ? -18.868 8.052 1.459 1.00 96.56 88 PHE A C 1
ATOM 682 O O . PHE A 1 88 ? -19.844 7.531 2.002 1.00 96.56 88 PHE A O 1
ATOM 689 N N . LYS A 1 89 ? -18.037 7.352 0.684 1.00 95.19 89 LYS A N 1
ATOM 690 C CA . LYS A 1 89 ? -18.126 5.900 0.513 1.00 95.19 89 LYS A CA 1
ATOM 691 C C . LYS A 1 89 ? -17.057 5.242 1.368 1.00 95.19 89 LYS A C 1
ATOM 693 O O . LYS A 1 89 ? -15.870 5.475 1.148 1.00 95.19 89 LYS A O 1
ATOM 698 N N . MET A 1 90 ? -17.488 4.401 2.309 1.00 93.50 90 MET A N 1
ATOM 699 C CA . MET A 1 90 ? -16.578 3.649 3.167 1.00 93.50 90 MET A CA 1
ATOM 700 C C . MET A 1 90 ? -15.604 2.837 2.297 1.00 93.50 90 MET A C 1
ATOM 702 O O . MET A 1 90 ? -16.049 2.033 1.471 1.00 93.50 90 MET A O 1
ATOM 706 N N . PRO A 1 91 ? -14.289 3.038 2.446 1.00 90.69 91 PRO A N 1
ATOM 707 C CA . PRO A 1 91 ? -13.305 2.279 1.691 1.00 90.69 91 PRO A CA 1
ATOM 708 C C . PRO A 1 91 ? -13.347 0.787 2.065 1.00 90.69 91 PRO A C 1
ATOM 710 O O . PRO A 1 91 ? -13.786 0.422 3.159 1.00 90.69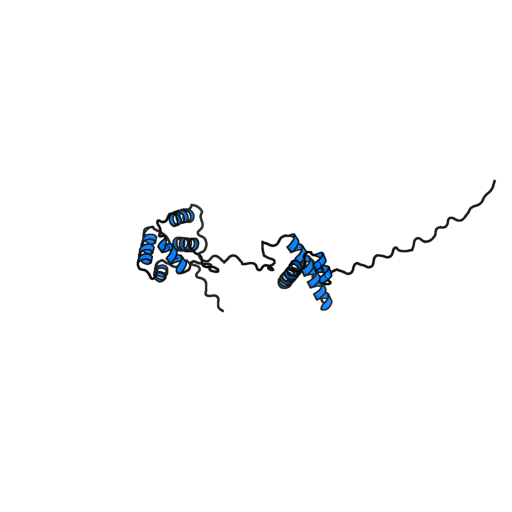 91 PRO A O 1
ATOM 713 N N . PRO A 1 92 ? -12.874 -0.106 1.178 1.00 92.06 92 PRO A N 1
ATOM 714 C CA . PRO A 1 92 ? -12.865 -1.532 1.464 1.00 92.06 92 PRO A CA 1
ATOM 715 C C . PRO A 1 92 ? -11.970 -1.845 2.668 1.00 92.06 92 PRO A C 1
ATOM 717 O O . PRO A 1 92 ? -10.905 -1.247 2.857 1.00 92.06 92 PRO A O 1
ATOM 720 N N . PHE A 1 93 ? -12.381 -2.836 3.464 1.00 91.75 93 PHE A N 1
ATOM 721 C CA . PHE A 1 93 ? -11.629 -3.256 4.649 1.00 91.75 93 PHE A CA 1
ATOM 722 C C . PHE A 1 93 ? -10.244 -3.814 4.296 1.00 91.75 93 PHE A C 1
ATOM 724 O O . PHE A 1 93 ? -9.283 -3.643 5.042 1.00 91.75 93 PHE A O 1
ATOM 731 N N . ASN A 1 94 ? -10.109 -4.467 3.150 1.00 89.12 94 ASN A N 1
ATOM 732 C CA . ASN A 1 94 ? -8.810 -4.869 2.645 1.00 89.12 94 ASN A CA 1
ATOM 733 C C . ASN A 1 94 ? -8.396 -3.905 1.534 1.00 89.12 94 ASN A C 1
ATOM 735 O O . ASN A 1 94 ? -8.988 -3.923 0.456 1.00 89.12 94 ASN A O 1
ATOM 739 N N . ARG A 1 95 ? -7.400 -3.056 1.801 1.00 85.81 95 ARG A N 1
ATOM 740 C CA . ARG A 1 95 ? -6.837 -2.162 0.782 1.00 85.81 95 ARG A CA 1
ATOM 741 C C . ARG A 1 95 ? -5.528 -2.759 0.293 1.00 85.81 95 ARG A C 1
ATOM 743 O O . ARG A 1 95 ? -4.669 -3.000 1.141 1.00 85.81 95 ARG A O 1
ATOM 750 N N . PRO A 1 96 ? -5.345 -3.005 -1.016 1.00 78.00 96 PRO A N 1
ATOM 751 C CA . PRO A 1 96 ? -4.066 -3.497 -1.504 1.00 78.00 96 PRO A CA 1
ATOM 752 C C . PRO A 1 96 ? -2.969 -2.552 -1.016 1.00 78.00 96 PRO A C 1
ATOM 754 O O . PRO A 1 96 ? -3.117 -1.330 -1.081 1.00 78.00 96 PRO A O 1
ATOM 757 N N . ALA A 1 97 ? -1.902 -3.124 -0.458 1.00 73.00 97 ALA A N 1
ATOM 758 C CA . ALA A 1 97 ? -0.746 -2.324 -0.095 1.00 73.00 97 ALA A CA 1
ATOM 759 C C . ALA A 1 97 ? -0.288 -1.587 -1.364 1.00 73.00 97 ALA A C 1
ATOM 761 O O . ALA A 1 97 ? -0.301 -2.208 -2.435 1.00 73.00 97 ALA A O 1
ATOM 762 N N . PRO A 1 98 ? 0.100 -0.302 -1.271 1.00 74.31 98 PRO A N 1
ATOM 763 C CA . PRO A 1 98 ? 0.699 0.386 -2.402 1.00 74.31 98 PRO A CA 1
ATOM 764 C C . PRO A 1 98 ? 1.796 -0.502 -2.983 1.00 74.31 98 PRO A C 1
ATOM 766 O O . PRO A 1 98 ? 2.613 -1.043 -2.223 1.00 74.31 98 PRO A O 1
ATOM 769 N N . LYS A 1 99 ? 1.780 -0.713 -4.306 1.00 79.31 99 LYS A N 1
ATOM 770 C CA . LYS A 1 99 ? 2.834 -1.481 -4.970 1.00 79.31 99 LYS A CA 1
ATOM 771 C C . LYS A 1 99 ? 4.154 -0.802 -4.608 1.00 79.31 99 LYS A C 1
ATOM 773 O O . LYS A 1 99 ? 4.355 0.367 -4.916 1.00 79.31 99 LYS A O 1
ATOM 778 N N . ARG A 1 100 ? 5.029 -1.516 -3.898 1.00 81.81 100 ARG A N 1
ATOM 779 C CA . ARG A 1 100 ? 6.404 -1.060 -3.701 1.00 81.81 100 ARG A CA 1
ATOM 780 C C . ARG A 1 100 ? 7.131 -1.335 -5.002 1.00 81.81 100 ARG A C 1
ATOM 782 O O . ARG A 1 100 ? 7.314 -2.499 -5.359 1.00 81.81 100 ARG A O 1
ATOM 789 N N . TYR A 1 101 ? 7.474 -0.275 -5.712 1.00 84.25 101 TYR A N 1
ATOM 790 C CA . TYR A 1 101 ? 8.277 -0.381 -6.914 1.00 84.25 101 TYR A CA 1
ATOM 791 C C . TYR A 1 101 ? 9.722 -0.659 -6.511 1.00 84.25 101 TYR A C 1
ATOM 793 O O . TYR A 1 101 ? 10.247 -0.062 -5.569 1.00 84.25 101 TYR A O 1
ATOM 801 N N . ALA A 1 102 ? 10.348 -1.623 -7.183 1.00 86.00 102 ALA A N 1
ATOM 802 C CA . ALA A 1 102 ? 11.796 -1.723 -7.132 1.00 86.00 102 ALA A CA 1
ATOM 803 C C . ALA A 1 102 ? 12.388 -0.516 -7.871 1.00 86.00 102 ALA A C 1
ATOM 805 O O . ALA A 1 102 ? 11.742 0.057 -8.748 1.00 86.00 102 ALA A O 1
ATOM 806 N N . TRP A 1 103 ? 13.621 -0.143 -7.540 1.00 84.06 103 TRP A N 1
ATOM 807 C CA . TRP A 1 103 ? 14.290 0.963 -8.223 1.00 84.06 103 TRP A CA 1
ATOM 808 C C . TRP A 1 103 ? 14.507 0.694 -9.722 1.00 84.06 103 TRP A C 1
ATOM 810 O O . TRP A 1 103 ? 14.748 1.637 -10.453 1.00 84.06 103 TRP A O 1
ATOM 820 N N . ASP A 1 104 ? 14.455 -0.564 -10.172 1.00 85.06 104 ASP A N 1
ATOM 821 C CA . ASP A 1 104 ? 14.555 -0.981 -11.576 1.00 85.06 104 ASP A CA 1
ATOM 822 C C . ASP A 1 104 ? 13.196 -1.409 -12.171 1.00 85.06 104 ASP A C 1
ATOM 824 O O . ASP A 1 104 ? 13.145 -2.010 -13.248 1.00 85.06 104 ASP A O 1
ATOM 828 N N . ASP A 1 105 ? 12.089 -1.166 -11.457 1.00 84.12 105 ASP A N 1
ATOM 829 C CA . ASP A 1 105 ? 10.743 -1.459 -11.949 1.00 84.12 105 ASP A CA 1
ATOM 830 C C . ASP A 1 105 ? 10.338 -0.394 -12.982 1.00 84.12 105 ASP A C 1
ATOM 832 O O . ASP A 1 105 ? 10.241 0.775 -12.618 1.00 84.12 105 ASP A O 1
ATOM 836 N N . PRO A 1 106 ? 10.046 -0.762 -14.245 1.00 81.75 106 PRO A N 1
ATOM 837 C CA . PRO A 1 106 ? 9.652 0.211 -15.269 1.00 81.75 106 PRO A CA 1
ATOM 838 C C . PRO A 1 106 ? 8.374 0.975 -14.914 1.00 81.75 106 PRO A C 1
ATOM 840 O O . PRO A 1 106 ? 8.161 2.078 -15.403 1.00 81.75 106 PRO A O 1
ATOM 843 N N . ASP A 1 107 ? 7.538 0.408 -14.041 1.00 85.25 107 ASP A N 1
ATOM 844 C CA . ASP A 1 107 ? 6.304 1.043 -13.588 1.00 85.25 107 ASP A CA 1
ATOM 845 C C . ASP A 1 107 ? 6.550 2.039 -12.423 1.00 85.25 107 ASP A C 1
ATOM 847 O O . ASP A 1 107 ? 5.586 2.557 -11.858 1.00 85.25 107 ASP A O 1
ATOM 851 N N . ASN A 1 108 ? 7.803 2.254 -11.991 1.00 86.44 108 ASN A N 1
ATOM 852 C CA . ASN A 1 108 ? 8.124 3.132 -10.866 1.00 86.44 108 ASN A CA 1
ATOM 853 C C . ASN A 1 108 ? 7.868 4.610 -11.227 1.00 86.44 108 ASN A C 1
ATOM 855 O O . ASN A 1 108 ? 8.521 5.126 -12.137 1.00 86.44 108 ASN A O 1
ATOM 859 N N . PRO A 1 109 ? 6.969 5.315 -10.509 1.00 84.75 109 PRO A N 1
ATOM 860 C CA . PRO A 1 109 ? 6.657 6.716 -10.788 1.00 84.75 109 PRO A CA 1
ATOM 861 C C . PRO A 1 109 ? 7.829 7.674 -10.536 1.00 84.75 109 PRO A C 1
ATOM 863 O O . PRO A 1 109 ? 7.792 8.796 -11.027 1.00 84.75 109 PRO A O 1
ATOM 866 N N . ASP A 1 110 ? 8.861 7.248 -9.800 1.00 86.81 110 ASP A N 1
ATOM 867 C CA . ASP A 1 110 ? 10.048 8.069 -9.535 1.00 86.81 110 ASP A CA 1
ATOM 868 C C . ASP A 1 110 ? 10.990 8.166 -10.755 1.00 86.81 110 ASP A C 1
ATOM 870 O O . ASP A 1 110 ? 11.967 8.915 -10.731 1.00 86.81 110 ASP A O 1
ATOM 874 N N . HIS A 1 111 ? 10.745 7.399 -11.824 1.00 86.00 111 HIS A N 1
ATOM 875 C CA . HIS A 1 111 ? 11.535 7.483 -13.051 1.00 86.00 111 HIS A CA 1
ATOM 876 C C . HIS A 1 111 ? 11.148 8.695 -13.893 1.00 86.00 111 HIS A C 1
ATOM 878 O O . HIS A 1 111 ? 9.981 8.882 -14.232 1.00 86.00 111 HIS A O 1
ATOM 884 N N . THR A 1 112 ? 12.148 9.488 -14.281 1.00 89.75 112 THR A N 1
ATOM 885 C CA . THR A 1 112 ? 11.929 10.613 -15.191 1.00 89.75 112 THR A CA 1
ATOM 886 C C . THR A 1 112 ? 11.704 10.118 -16.628 1.00 89.75 112 THR A C 1
ATOM 888 O O . THR A 1 112 ? 12.186 9.032 -16.982 1.00 89.75 112 THR A O 1
ATOM 891 N N . PRO A 1 113 ? 10.998 10.891 -17.475 1.00 91.31 113 PRO A N 1
ATOM 892 C CA . PRO A 1 113 ? 10.786 10.537 -18.879 1.00 91.31 113 PRO A CA 1
ATOM 893 C C . PRO A 1 113 ? 12.092 10.308 -19.651 1.00 91.31 113 PRO A C 1
ATOM 895 O O . PRO A 1 113 ? 12.147 9.422 -20.497 1.00 91.31 113 PRO A O 1
ATOM 898 N N . GLU A 1 114 ? 13.154 11.049 -19.322 1.00 89.50 114 GLU A N 1
ATOM 899 C CA . GLU A 1 114 ? 14.471 10.927 -19.958 1.00 89.50 114 GLU A CA 1
ATOM 900 C C . GLU A 1 114 ? 15.136 9.590 -19.610 1.00 89.50 114 GLU A C 1
ATOM 902 O O . GLU A 1 114 ? 15.666 8.892 -20.473 1.00 89.50 114 GLU A O 1
ATOM 907 N N . ILE A 1 115 ? 15.061 9.172 -18.341 1.00 89.94 115 ILE A N 1
ATOM 908 C CA . ILE A 1 115 ? 15.570 7.857 -17.940 1.00 89.94 115 ILE A CA 1
ATOM 909 C C . ILE A 1 115 ? 14.757 6.755 -18.625 1.00 89.94 115 ILE A C 1
ATOM 911 O O . ILE A 1 115 ? 15.332 5.770 -19.085 1.00 89.94 115 ILE A O 1
ATOM 915 N N . GLN A 1 116 ? 13.432 6.901 -18.716 1.00 91.38 116 GLN A N 1
ATOM 916 C CA . GLN A 1 116 ? 12.588 5.925 -19.408 1.00 91.38 116 GLN A CA 1
ATOM 917 C C . GLN A 1 116 ? 12.946 5.810 -20.893 1.00 91.38 116 GLN A C 1
ATOM 919 O O . GLN A 1 116 ? 13.051 4.689 -21.392 1.00 91.38 116 GLN A O 1
ATOM 924 N N . SER A 1 117 ? 13.188 6.931 -21.581 1.00 92.81 117 SER A N 1
ATOM 925 C CA . SER A 1 117 ? 13.607 6.920 -22.985 1.00 92.81 117 SER A CA 1
ATOM 926 C C . SER A 1 117 ? 14.980 6.280 -23.173 1.00 92.81 117 SER A C 1
ATOM 928 O O . SER A 1 117 ? 15.142 5.438 -24.053 1.00 92.81 117 SER A O 1
ATOM 930 N N . ASP A 1 118 ? 15.949 6.606 -22.314 1.00 94.50 118 ASP A N 1
ATOM 931 C CA . ASP A 1 118 ? 17.299 6.038 -22.388 1.00 94.50 118 ASP A CA 1
ATOM 932 C C . ASP A 1 118 ? 17.264 4.518 -22.194 1.00 94.50 118 ASP A C 1
ATOM 934 O O . ASP A 1 118 ? 17.900 3.752 -22.921 1.00 94.50 118 ASP A O 1
ATOM 938 N N . VAL A 1 119 ? 16.488 4.067 -21.208 1.00 93.94 119 VAL A N 1
ATOM 939 C CA . VAL A 1 119 ? 16.333 2.648 -20.900 1.00 93.94 119 VAL A CA 1
ATOM 940 C C . VAL A 1 119 ? 15.595 1.912 -22.021 1.00 93.94 119 VAL A C 1
ATOM 942 O O . VAL A 1 119 ? 15.997 0.790 -22.335 1.00 93.94 119 VAL A O 1
ATOM 945 N N . ASP A 1 120 ? 14.590 2.520 -22.66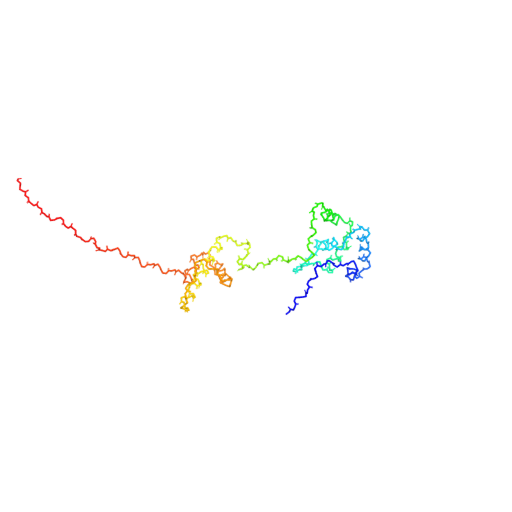3 1.00 93.50 120 ASP A N 1
ATOM 946 C CA . ASP A 1 120 ? 13.920 1.942 -23.840 1.00 93.50 120 ASP A CA 1
ATOM 947 C C . ASP A 1 120 ? 14.916 1.724 -24.988 1.00 93.50 120 ASP A C 1
ATOM 949 O O . ASP A 1 120 ? 15.004 0.615 -25.522 1.00 93.50 120 ASP A O 1
ATOM 953 N N . VAL A 1 121 ? 15.740 2.734 -25.302 1.00 94.38 121 VAL A N 1
ATOM 954 C CA . VAL A 1 121 ? 16.788 2.646 -26.336 1.00 94.38 121 VAL A CA 1
ATOM 955 C C . VAL A 1 121 ? 17.763 1.511 -26.025 1.00 94.38 121 VAL A C 1
ATOM 957 O O . VAL A 1 121 ? 17.960 0.615 -26.849 1.00 94.38 121 VAL A O 1
ATOM 960 N N . ILE A 1 122 ? 18.327 1.488 -24.812 1.00 94.94 122 ILE A N 1
ATOM 961 C CA . ILE A 1 122 ? 19.276 0.446 -24.392 1.00 94.94 122 ILE A CA 1
ATOM 962 C C . ILE A 1 122 ? 18.629 -0.941 -24.484 1.00 94.94 122 ILE A C 1
ATOM 964 O O . ILE A 1 122 ? 19.260 -1.894 -24.949 1.00 94.94 122 ILE A O 1
ATOM 968 N N . ALA A 1 123 ? 17.383 -1.083 -24.026 1.00 94.88 123 ALA A N 1
ATOM 969 C CA . ALA A 1 123 ? 16.710 -2.372 -23.975 1.00 94.88 123 ALA A CA 1
ATOM 970 C C . ALA A 1 123 ? 16.360 -2.910 -25.372 1.00 94.88 123 ALA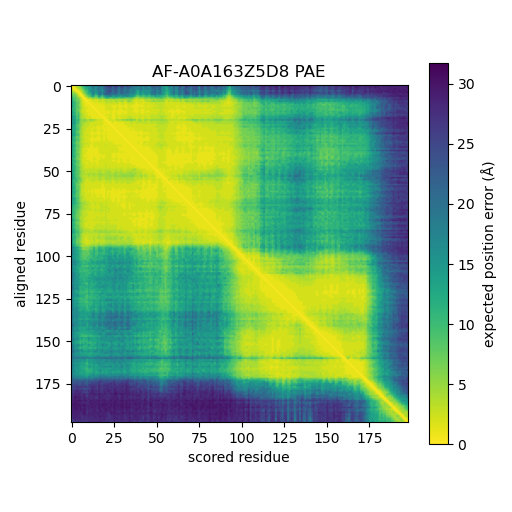 A C 1
ATOM 972 O O . ALA A 1 123 ? 16.484 -4.118 -25.596 1.00 94.88 123 ALA A O 1
ATOM 973 N N . ARG A 1 124 ? 15.988 -2.035 -26.315 1.00 94.00 124 ARG A N 1
ATOM 974 C CA . ARG A 1 124 ? 15.755 -2.398 -27.721 1.00 94.00 124 ARG A CA 1
ATOM 975 C C . ARG A 1 124 ? 17.036 -2.835 -28.416 1.00 94.00 124 ARG A C 1
ATOM 977 O O . ARG A 1 124 ? 17.061 -3.933 -28.959 1.00 94.00 124 ARG A O 1
ATOM 984 N N . LEU A 1 125 ? 18.121 -2.073 -28.284 1.00 93.88 125 LEU A N 1
ATOM 985 C CA . LEU A 1 125 ? 19.419 -2.450 -28.858 1.00 93.88 125 LEU A CA 1
ATOM 986 C C . LEU A 1 125 ? 19.907 -3.801 -28.316 1.00 93.88 125 LEU A C 1
ATOM 988 O O . LEU A 1 125 ? 20.419 -4.644 -29.050 1.00 93.88 125 LEU A O 1
ATOM 992 N N . TYR A 1 126 ? 19.692 -4.059 -27.024 1.00 93.62 126 TYR A N 1
ATOM 993 C CA . TYR A 1 126 ? 19.983 -5.363 -26.432 1.00 93.62 126 TYR A CA 1
ATOM 994 C C . TYR A 1 126 ? 19.130 -6.496 -27.016 1.00 93.62 126 TYR A C 1
ATOM 996 O O . TYR A 1 126 ? 19.652 -7.596 -27.214 1.00 93.62 126 TYR A O 1
ATOM 1004 N N . ARG A 1 127 ? 17.834 -6.252 -27.244 1.00 94.31 127 ARG A N 1
ATOM 1005 C CA . ARG A 1 127 ? 16.907 -7.215 -27.854 1.00 94.31 127 ARG A CA 1
ATOM 1006 C C . ARG A 1 127 ? 17.320 -7.540 -29.288 1.00 94.31 127 ARG A C 1
ATOM 1008 O O . ARG A 1 127 ? 17.368 -8.715 -29.649 1.00 94.31 127 ARG A O 1
ATOM 1015 N N . ASP A 1 128 ? 17.675 -6.528 -30.068 1.00 93.00 128 ASP A N 1
ATOM 1016 C CA . ASP A 1 128 ? 18.074 -6.692 -31.466 1.00 93.00 128 ASP A CA 1
ATOM 1017 C C . ASP A 1 128 ? 19.400 -7.448 -31.556 1.00 93.00 128 ASP A C 1
ATOM 1019 O O . ASP A 1 128 ? 19.479 -8.466 -32.236 1.00 93.00 128 ASP A O 1
ATOM 1023 N N . ARG A 1 129 ? 20.388 -7.084 -30.727 1.00 92.44 129 ARG A N 1
ATOM 1024 C CA . ARG A 1 129 ? 21.649 -7.832 -30.619 1.00 92.44 129 ARG A CA 1
ATOM 1025 C C . ARG A 1 129 ? 21.448 -9.294 -30.210 1.00 92.44 129 ARG A C 1
ATOM 1027 O O . ARG A 1 129 ? 22.193 -10.168 -30.649 1.00 92.44 129 ARG A O 1
ATOM 1034 N N . GLN A 1 130 ? 20.489 -9.581 -29.323 1.00 91.81 130 GLN A N 1
ATOM 1035 C CA . GLN A 1 130 ? 20.155 -10.969 -28.990 1.00 91.81 130 GLN A CA 1
ATOM 1036 C C . GLN A 1 130 ? 19.533 -11.699 -30.175 1.00 91.81 130 GLN A C 1
ATOM 1038 O O . GLN A 1 130 ? 19.864 -12.863 -30.378 1.00 91.81 130 GLN A O 1
ATOM 1043 N N . SER A 1 131 ? 18.676 -11.026 -30.942 1.00 91.81 131 SER A N 1
ATOM 1044 C CA . SER A 1 131 ? 18.057 -11.598 -32.139 1.00 91.81 131 SER A CA 1
ATOM 1045 C C . SER A 1 131 ? 19.128 -11.943 -33.172 1.00 91.81 131 SER A C 1
ATOM 1047 O O . SER A 1 131 ? 19.180 -13.084 -33.616 1.00 91.81 131 SER A O 1
ATOM 1049 N N . ASP A 1 132 ? 20.065 -11.024 -33.431 1.00 92.19 132 ASP A N 1
ATOM 1050 C CA . ASP A 1 132 ? 21.193 -11.241 -34.344 1.00 92.19 132 ASP A CA 1
ATOM 1051 C C . ASP A 1 132 ? 22.065 -12.424 -33.903 1.00 92.19 132 ASP A C 1
ATOM 1053 O O . ASP A 1 132 ? 22.374 -13.312 -34.691 1.00 92.19 132 ASP A O 1
ATOM 1057 N N . ARG A 1 133 ? 22.425 -12.481 -32.613 1.00 91.25 133 ARG A N 1
ATOM 1058 C CA . ARG A 1 133 ? 23.230 -13.577 -32.049 1.00 91.25 133 ARG A CA 1
ATOM 1059 C C . ARG A 1 133 ? 22.546 -14.943 -32.172 1.00 91.25 133 ARG A C 1
ATOM 1061 O O . ARG A 1 133 ? 23.234 -15.961 -32.190 1.00 91.25 133 ARG A O 1
ATOM 1068 N N . LEU A 1 134 ? 21.217 -14.968 -32.144 1.00 94.25 134 LEU A N 1
ATOM 1069 C CA . LEU A 1 134 ? 20.410 -16.185 -32.212 1.00 94.25 134 LEU A CA 1
ATOM 1070 C C . LEU A 1 134 ? 19.876 -16.465 -33.622 1.00 94.25 134 LEU A C 1
ATOM 1072 O O . LEU A 1 134 ? 19.103 -17.406 -33.775 1.00 94.25 134 LEU A O 1
ATOM 1076 N N . GLU A 1 135 ? 20.253 -15.657 -34.619 1.00 94.69 135 GLU A N 1
ATOM 1077 C CA . GLU A 1 135 ? 19.746 -15.734 -35.997 1.00 94.69 135 GLU A CA 1
ATOM 1078 C C . GLU A 1 135 ? 18.206 -15.699 -36.069 1.00 94.69 135 GLU A C 1
ATOM 1080 O O . GLU A 1 135 ? 17.567 -16.334 -36.908 1.00 94.69 135 GLU A O 1
ATOM 1085 N N . MET A 1 136 ? 17.588 -14.946 -35.157 1.00 93.50 136 MET A N 1
ATOM 1086 C CA . MET A 1 136 ? 16.145 -14.738 -35.102 1.00 93.50 136 MET A CA 1
ATOM 1087 C C . MET A 1 136 ? 15.753 -13.444 -35.822 1.00 93.50 136 MET A C 1
ATOM 1089 O O . MET A 1 136 ? 16.529 -12.484 -35.832 1.00 93.50 136 MET A O 1
ATOM 1093 N N . PRO A 1 137 ? 14.532 -13.363 -36.385 1.00 92.44 137 PRO A N 1
ATOM 1094 C CA . PRO A 1 137 ? 14.036 -12.112 -36.940 1.00 92.44 137 PRO A CA 1
ATOM 1095 C C . PRO A 1 137 ? 13.985 -11.043 -35.846 1.00 92.44 137 PRO A C 1
ATOM 1097 O O . PRO A 1 137 ? 13.515 -11.300 -34.733 1.00 92.44 137 PRO A O 1
ATOM 1100 N N . ARG A 1 138 ? 14.463 -9.836 -36.165 1.00 91.69 138 ARG A N 1
ATOM 1101 C CA . ARG A 1 138 ? 14.371 -8.698 -35.249 1.00 91.69 138 ARG A CA 1
ATOM 1102 C C . ARG A 1 138 ? 12.901 -8.367 -34.991 1.00 91.69 138 ARG A C 1
ATOM 1104 O O . ARG A 1 138 ? 12.090 -8.314 -35.916 1.00 91.69 138 ARG A O 1
ATOM 1111 N N . ALA A 1 139 ? 12.585 -8.147 -33.722 1.00 91.25 139 ALA A N 1
ATOM 1112 C CA . ALA A 1 139 ? 11.267 -7.716 -33.279 1.00 91.25 139 ALA A CA 1
ATOM 1113 C C . ALA A 1 139 ? 10.910 -6.350 -33.882 1.00 91.25 139 ALA A C 1
ATOM 1115 O O . ALA A 1 139 ? 11.780 -5.498 -34.084 1.00 91.25 139 ALA A O 1
ATOM 1116 N N . ALA A 1 140 ? 9.621 -6.113 -34.119 1.00 91.06 140 ALA A N 1
ATOM 1117 C CA . ALA A 1 140 ? 9.171 -4.836 -34.657 1.00 91.06 140 ALA A CA 1
ATOM 1118 C C . ALA A 1 140 ? 9.474 -3.681 -33.679 1.00 91.06 140 ALA A C 1
ATOM 1120 O O . ALA A 1 140 ? 9.623 -3.865 -32.460 1.00 91.06 140 ALA A O 1
ATOM 1121 N N . ARG A 1 141 ? 9.582 -2.457 -34.211 1.00 84.38 141 ARG A N 1
ATOM 1122 C CA . ARG A 1 141 ? 9.929 -1.271 -33.409 1.00 84.38 141 ARG A CA 1
ATOM 1123 C C . ARG A 1 141 ? 8.862 -0.946 -32.361 1.00 84.38 141 ARG A C 1
ATOM 1125 O O . ARG A 1 141 ? 9.186 -0.430 -31.302 1.00 84.38 141 ARG A O 1
ATOM 1132 N N . ASP A 1 142 ? 7.609 -1.260 -32.624 1.00 89.44 142 ASP A N 1
ATOM 1133 C CA . ASP A 1 142 ? 6.470 -1.073 -31.725 1.00 89.44 142 ASP A CA 1
ATOM 1134 C C . ASP A 1 142 ? 6.250 -2.254 -30.767 1.00 89.44 142 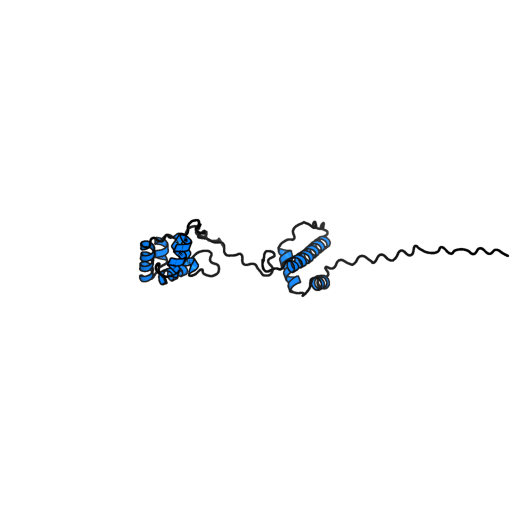ASP A C 1
ATOM 1136 O O . ASP A 1 142 ? 5.526 -2.125 -29.780 1.00 89.44 142 ASP A O 1
ATOM 1140 N N . GLU A 1 143 ? 6.916 -3.388 -30.995 1.00 90.31 143 GLU A N 1
ATOM 1141 C CA . GLU A 1 143 ? 6.749 -4.569 -30.156 1.00 90.31 143 GLU A CA 1
ATOM 1142 C C . GLU A 1 143 ? 7.254 -4.302 -28.725 1.00 90.31 143 GLU A C 1
ATOM 1144 O O . GLU A 1 143 ? 8.359 -3.759 -28.552 1.00 90.31 143 GLU A O 1
ATOM 1149 N N . PRO A 1 144 ? 6.487 -4.675 -27.680 1.00 90.62 144 PRO A N 1
ATOM 1150 C CA . PRO A 1 144 ? 6.839 -4.367 -26.302 1.00 90.62 144 PRO A CA 1
ATOM 1151 C C . PRO A 1 144 ? 8.132 -5.063 -25.875 1.00 90.62 144 PRO A C 1
ATOM 1153 O O . PRO A 1 144 ? 8.351 -6.253 -26.106 1.00 90.62 144 PRO A O 1
ATOM 1156 N N . VAL A 1 145 ? 8.993 -4.320 -25.184 1.00 90.56 145 VAL A N 1
ATOM 1157 C CA . VAL A 1 145 ? 10.224 -4.866 -24.610 1.00 90.56 145 VAL A CA 1
ATOM 1158 C C . VAL A 1 145 ? 9.890 -5.677 -23.344 1.00 90.56 145 VAL A C 1
ATOM 1160 O O . VAL A 1 145 ? 9.221 -5.167 -22.440 1.00 90.56 145 VAL A O 1
ATOM 1163 N N . PRO A 1 146 ? 10.376 -6.926 -23.215 1.00 90.38 146 PRO A N 1
ATOM 1164 C CA . PRO A 1 146 ? 10.167 -7.740 -22.020 1.00 90.38 146 PRO A CA 1
ATOM 1165 C C . PRO A 1 146 ? 10.638 -7.061 -20.721 1.00 90.38 146 PRO A C 1
ATOM 1167 O O . PRO A 1 146 ? 11.738 -6.512 -20.654 1.00 90.38 146 PRO A O 1
ATOM 1170 N N . LYS A 1 147 ? 9.863 -7.180 -19.629 1.00 88.88 147 LYS A N 1
ATOM 1171 C CA . LYS A 1 147 ? 10.177 -6.540 -18.327 1.00 88.88 147 LYS A CA 1
ATOM 1172 C C . LYS A 1 147 ? 11.563 -6.890 -17.764 1.00 88.88 147 LYS A C 1
ATOM 1174 O O . LYS A 1 147 ? 12.161 -6.094 -17.043 1.00 88.88 147 LYS A O 1
ATOM 1179 N N . TRP A 1 148 ? 12.085 -8.081 -18.052 1.00 90.12 148 TRP A N 1
ATOM 1180 C CA . TRP A 1 148 ? 13.413 -8.480 -17.579 1.00 90.12 148 TRP A CA 1
ATOM 1181 C C . TRP A 1 148 ? 14.544 -7.704 -18.277 1.00 90.12 148 TRP A C 1
ATOM 1183 O O . TRP A 1 148 ? 15.561 -7.426 -17.637 1.00 90.12 148 TRP A O 1
ATOM 1193 N N . LEU A 1 149 ? 14.356 -7.317 -19.547 1.00 92.94 149 LEU A N 1
ATOM 1194 C CA . LEU A 1 149 ? 15.291 -6.464 -20.284 1.00 92.94 149 LEU A CA 1
ATOM 1195 C C . LEU A 1 149 ? 15.246 -5.035 -19.759 1.00 92.94 149 LEU A C 1
ATOM 1197 O O . LEU A 1 149 ? 16.306 -4.473 -19.508 1.00 92.94 149 LEU A O 1
ATOM 1201 N N . TRP A 1 150 ? 14.053 -4.507 -19.472 1.00 92.12 150 TRP A N 1
ATOM 1202 C CA . TRP A 1 150 ? 13.884 -3.218 -18.792 1.00 92.12 150 TRP A CA 1
ATOM 1203 C C . TRP A 1 150 ? 14.704 -3.135 -17.503 1.00 92.12 150 TRP A C 1
ATOM 1205 O O . TRP A 1 150 ? 15.562 -2.269 -17.363 1.00 92.12 150 TRP A O 1
ATOM 1215 N N . ARG A 1 151 ? 14.537 -4.105 -16.596 1.00 90.81 151 ARG A N 1
ATOM 1216 C CA . ARG A 1 151 ? 15.307 -4.173 -15.338 1.00 90.81 151 ARG A CA 1
ATOM 1217 C C . ARG A 1 151 ? 16.818 -4.228 -15.553 1.00 90.81 151 ARG A C 1
ATOM 1219 O O . ARG A 1 151 ? 17.601 -3.743 -14.736 1.00 90.81 151 ARG A O 1
ATOM 1226 N N . ARG A 1 152 ? 17.266 -4.895 -16.620 1.00 92.81 152 ARG A N 1
ATOM 1227 C CA . ARG A 1 152 ? 18.688 -4.953 -16.978 1.00 92.81 152 ARG A CA 1
ATOM 1228 C C . ARG A 1 152 ? 19.173 -3.603 -17.509 1.00 92.81 152 ARG A C 1
ATOM 1230 O O . ARG A 1 152 ? 20.239 -3.161 -17.096 1.00 92.81 152 ARG A O 1
ATOM 1237 N N . ALA A 1 153 ? 18.407 -2.964 -18.384 1.00 93.69 153 ALA A N 1
ATOM 1238 C CA . ALA A 1 153 ? 18.737 -1.674 -18.968 1.00 93.69 153 ALA A CA 1
ATOM 1239 C C . ALA A 1 153 ? 18.743 -0.556 -17.910 1.00 93.69 153 ALA A C 1
ATOM 1241 O O . ALA A 1 153 ? 19.708 0.198 -17.868 1.00 93.69 153 ALA A O 1
ATOM 1242 N N . TYR A 1 154 ? 17.802 -0.543 -16.957 1.00 91.06 154 TYR A N 1
ATOM 1243 C CA . TYR A 1 154 ? 17.854 0.341 -15.780 1.00 91.06 154 TYR A CA 1
ATOM 1244 C C . TYR A 1 154 ? 19.144 0.165 -14.976 1.00 91.06 154 TYR A C 1
ATOM 1246 O O . TYR A 1 154 ? 19.797 1.137 -14.598 1.00 91.06 154 TYR A O 1
ATOM 1254 N N . ARG A 1 155 ? 19.564 -1.087 -14.747 1.00 91.00 155 ARG A N 1
ATOM 1255 C CA . ARG A 1 155 ? 20.827 -1.382 -14.056 1.00 91.00 155 ARG A CA 1
ATOM 1256 C C . ARG A 1 155 ? 22.057 -0.860 -14.789 1.00 91.00 155 ARG A C 1
ATOM 1258 O O . ARG A 1 155 ? 23.022 -0.483 -14.131 1.00 91.00 155 ARG A O 1
ATOM 1265 N N . LEU A 1 156 ? 22.037 -0.858 -16.118 1.00 91.62 156 LEU A N 1
ATOM 1266 C CA . LEU A 1 156 ? 23.122 -0.315 -16.930 1.00 91.62 156 LEU A CA 1
ATOM 1267 C C . LEU A 1 156 ? 23.084 1.213 -16.943 1.00 91.62 156 LEU A C 1
ATOM 1269 O O . LEU A 1 156 ? 24.100 1.836 -16.656 1.00 91.62 156 LEU A O 1
ATOM 1273 N N . ARG A 1 157 ? 21.909 1.806 -17.167 1.00 91.00 157 ARG A N 1
ATOM 1274 C CA . ARG A 1 157 ? 21.734 3.257 -17.219 1.00 91.00 157 ARG A CA 1
ATOM 1275 C C . ARG A 1 157 ? 22.050 3.952 -15.898 1.00 91.00 157 ARG A C 1
ATOM 1277 O O . ARG A 1 157 ? 22.524 5.074 -15.919 1.00 91.00 157 ARG A O 1
ATOM 1284 N N . ASN A 1 158 ? 21.827 3.295 -14.761 1.00 87.69 158 ASN A N 1
ATOM 1285 C CA . ASN A 1 158 ? 22.228 3.831 -13.457 1.00 87.69 158 ASN A CA 1
ATOM 1286 C C . ASN A 1 158 ? 23.707 3.579 -13.131 1.00 87.69 158 ASN A C 1
ATOM 1288 O O . ASN A 1 158 ? 24.253 4.224 -12.239 1.00 87.69 158 ASN A O 1
ATOM 1292 N N . ARG A 1 159 ? 24.360 2.625 -13.809 1.00 90.50 159 ARG A N 1
ATOM 1293 C CA . ARG A 1 159 ? 25.795 2.360 -13.639 1.00 90.50 159 ARG A CA 1
ATOM 1294 C C . ARG A 1 159 ? 26.648 3.395 -14.373 1.00 90.50 159 ARG A C 1
ATOM 1296 O O . ARG A 1 159 ? 27.732 3.705 -13.891 1.00 90.50 159 ARG A O 1
ATOM 1303 N N . TYR A 1 160 ? 26.179 3.886 -15.516 1.00 89.12 160 TYR A N 1
ATOM 1304 C CA . TYR A 1 160 ? 26.887 4.858 -16.347 1.00 89.12 160 TYR A CA 1
ATOM 1305 C C . TYR A 1 160 ? 26.135 6.190 -16.360 1.00 89.12 160 TYR A C 1
ATOM 1307 O O . TYR A 1 160 ? 24.910 6.219 -16.389 1.00 89.12 160 TYR A O 1
ATOM 1315 N N . HIS A 1 161 ? 26.848 7.313 -16.303 1.00 81.81 161 HIS A N 1
ATOM 1316 C CA . HIS A 1 161 ? 26.211 8.610 -16.062 1.00 81.81 161 HIS A CA 1
ATOM 1317 C C . HIS A 1 161 ? 25.408 9.136 -17.263 1.00 81.81 161 HIS A C 1
ATOM 1319 O O . HIS A 1 161 ? 24.475 9.918 -17.059 1.00 81.81 161 HIS A O 1
ATOM 1325 N N . SER A 1 162 ? 25.659 8.643 -18.479 1.00 92.12 162 SER A N 1
ATOM 1326 C CA . SER A 1 162 ? 24.927 9.014 -19.697 1.00 92.12 162 SER A CA 1
ATOM 1327 C C . SER A 1 162 ? 24.454 7.798 -20.514 1.00 92.12 162 SER A C 1
ATOM 1329 O O . SER A 1 162 ? 24.907 6.661 -20.319 1.00 92.12 162 SER A O 1
ATOM 1331 N N . LEU A 1 163 ? 23.512 8.037 -21.435 1.00 92.88 163 LEU A N 1
ATOM 1332 C CA . LEU A 1 163 ? 23.129 7.055 -22.453 1.00 92.88 163 LEU A CA 1
ATOM 1333 C C . LEU A 1 163 ? 24.331 6.712 -23.341 1.00 92.88 163 LEU A C 1
ATOM 1335 O O . LEU A 1 163 ? 24.614 5.535 -23.528 1.00 92.88 163 LEU A O 1
ATOM 1339 N N . GLU A 1 164 ? 25.055 7.722 -23.826 1.00 93.56 164 GLU A N 1
ATOM 1340 C CA . GLU A 1 164 ? 26.216 7.568 -24.714 1.00 93.56 164 GLU A CA 1
ATOM 1341 C C . GLU A 1 164 ? 27.288 6.663 -24.097 1.00 93.56 164 GLU A C 1
ATOM 1343 O O . GLU A 1 164 ? 27.643 5.648 -24.696 1.00 93.56 164 GLU A O 1
ATOM 1348 N N . ASP A 1 165 ? 27.685 6.929 -22.846 1.00 93.00 165 ASP A N 1
ATOM 1349 C CA . ASP A 1 165 ? 28.635 6.089 -22.104 1.00 93.00 165 ASP A CA 1
ATOM 1350 C C . ASP A 1 165 ? 28.134 4.645 -22.012 1.00 93.00 165 ASP A C 1
ATOM 1352 O O . ASP A 1 165 ? 28.897 3.685 -22.141 1.00 93.00 165 ASP A O 1
ATOM 1356 N N . THR A 1 166 ? 26.827 4.474 -21.782 1.00 94.12 166 THR A N 1
ATOM 1357 C CA . THR A 1 166 ? 26.222 3.144 -21.697 1.00 94.12 166 THR A CA 1
ATOM 1358 C C . THR A 1 166 ? 26.320 2.414 -23.032 1.00 94.12 166 THR A C 1
ATOM 1360 O O . THR A 1 166 ? 26.652 1.228 -23.044 1.00 94.12 166 THR A O 1
ATOM 1363 N N . LEU A 1 167 ? 26.023 3.086 -24.146 1.00 94.69 167 LEU A N 1
ATOM 1364 C CA . LEU A 1 167 ? 26.052 2.482 -25.477 1.00 94.69 167 LEU A CA 1
ATOM 1365 C C . LEU A 1 167 ? 27.476 2.109 -25.894 1.00 94.69 167 LEU A C 1
ATOM 1367 O O . LEU A 1 167 ? 27.686 0.988 -26.365 1.00 94.69 167 LEU A O 1
ATOM 1371 N N . ASP A 1 168 ? 28.441 2.995 -25.652 1.00 92.81 168 ASP A N 1
ATOM 1372 C CA . ASP A 1 168 ? 29.846 2.786 -26.000 1.00 92.81 168 ASP A CA 1
ATOM 1373 C C . ASP A 1 168 ? 30.454 1.640 -25.184 1.00 92.81 168 ASP A C 1
ATOM 1375 O O . ASP A 1 168 ? 30.983 0.677 -25.742 1.00 92.81 168 ASP A O 1
ATOM 1379 N N . ILE A 1 169 ? 30.294 1.663 -23.856 1.00 91.94 169 ILE A N 1
ATOM 1380 C CA . ILE A 1 169 ? 30.870 0.638 -22.971 1.00 91.94 169 ILE A CA 1
ATOM 1381 C C . ILE A 1 169 ? 30.214 -0.733 -23.188 1.00 91.94 169 ILE A C 1
ATOM 1383 O O . ILE A 1 169 ? 30.857 -1.770 -23.019 1.00 91.94 169 ILE A O 1
ATOM 1387 N N . GLN A 1 170 ? 28.925 -0.774 -23.537 1.00 93.69 170 GLN A N 1
ATOM 1388 C CA . GLN A 1 170 ? 28.213 -2.033 -23.777 1.00 93.69 170 GLN A CA 1
ATOM 1389 C C . GLN A 1 170 ? 28.355 -2.559 -25.212 1.00 93.69 170 GLN A C 1
ATOM 1391 O O . GLN A 1 170 ? 27.833 -3.649 -25.487 1.00 93.69 170 GLN A O 1
ATOM 1396 N N . GLY A 1 171 ? 29.030 -1.817 -26.100 1.00 92.75 171 GLY A N 1
ATOM 1397 C CA . GLY A 1 171 ? 29.147 -2.147 -27.520 1.00 92.75 171 GLY A CA 1
ATOM 1398 C C . GLY A 1 171 ? 27.775 -2.279 -28.182 1.00 92.75 171 GLY A C 1
ATOM 1399 O O . GLY A 1 171 ? 27.490 -3.295 -28.816 1.00 92.75 171 GLY A O 1
ATOM 1400 N N . LEU A 1 172 ? 26.883 -1.323 -27.910 1.00 91.19 172 LEU A N 1
ATOM 1401 C CA . LEU A 1 172 ? 25.527 -1.262 -28.470 1.00 91.19 172 LEU A CA 1
ATOM 1402 C C . LEU A 1 172 ? 25.378 -0.199 -29.555 1.00 91.19 172 LEU A C 1
ATOM 1404 O O . LEU A 1 172 ? 24.309 -0.111 -30.154 1.00 91.19 172 LEU A O 1
ATOM 1408 N N . ARG A 1 173 ? 26.405 0.624 -29.778 1.00 87.00 173 ARG A N 1
ATOM 1409 C CA . ARG A 1 173 ? 26.401 1.586 -30.875 1.00 87.00 173 ARG A CA 1
ATOM 1410 C C . ARG A 1 173 ? 26.294 0.819 -32.189 1.00 87.00 173 ARG A C 1
ATOM 1412 O O . ARG A 1 173 ? 27.041 -0.137 -32.405 1.00 87.00 173 ARG A O 1
ATOM 1419 N N . GLU A 1 174 ? 25.360 1.224 -33.041 1.00 75.25 174 GLU A N 1
ATOM 1420 C CA . GLU A 1 174 ? 25.377 0.753 -34.419 1.00 75.25 174 GLU A CA 1
ATOM 1421 C C . GLU A 1 174 ? 26.703 1.195 -35.051 1.00 75.25 174 GLU A C 1
ATOM 1423 O O . GLU A 1 174 ? 27.164 2.309 -34.770 1.00 75.25 174 GLU A O 1
ATOM 1428 N N . PRO A 1 175 ? 27.359 0.330 -35.843 1.00 68.56 175 PRO A N 1
ATOM 1429 C CA . PRO A 1 175 ? 28.499 0.765 -36.624 1.00 68.56 175 PRO A CA 1
ATOM 1430 C C . PRO A 1 175 ? 28.019 1.906 -37.516 1.00 68.56 175 PRO A C 1
ATOM 1432 O O . PRO A 1 175 ? 27.037 1.753 -38.244 1.00 68.56 175 PRO A O 1
ATOM 1435 N N . GLU A 1 176 ? 28.682 3.055 -37.409 1.00 65.50 176 GLU A N 1
ATOM 1436 C CA . GLU A 1 176 ? 28.425 4.176 -38.303 1.00 65.50 176 GLU A CA 1
ATOM 1437 C C . GLU A 1 176 ? 28.542 3.640 -39.738 1.00 65.50 176 GLU A C 1
ATOM 1439 O O . GLU A 1 176 ? 29.509 2.918 -40.030 1.00 65.50 176 GLU A O 1
ATOM 1444 N N . PRO A 1 177 ? 27.540 3.869 -40.610 1.00 59.78 177 PRO A N 1
ATOM 1445 C CA . PRO A 1 177 ? 27.642 3.418 -41.987 1.00 59.78 177 PRO A CA 1
ATOM 1446 C C . PRO A 1 177 ? 28.947 3.976 -42.564 1.00 59.78 177 PRO A C 1
ATOM 1448 O O . PRO A 1 177 ? 29.305 5.111 -42.232 1.00 59.78 177 PRO A O 1
ATOM 1451 N N . PRO A 1 178 ? 29.690 3.192 -43.369 1.00 62.53 178 PRO A N 1
ATOM 1452 C CA . PRO A 1 178 ? 30.922 3.686 -43.964 1.00 62.53 178 PRO A CA 1
ATOM 1453 C C . PRO A 1 178 ? 30.593 5.006 -44.651 1.00 62.53 178 PRO A C 1
ATOM 1455 O O . PRO A 1 178 ? 29.647 5.052 -45.439 1.00 62.53 178 PRO A O 1
ATOM 1458 N N . ALA A 1 179 ? 31.310 6.073 -44.277 1.00 71.56 179 ALA A N 1
ATOM 1459 C CA . ALA A 1 179 ? 31.136 7.379 -44.890 1.00 71.56 179 ALA A CA 1
ATOM 1460 C C . ALA A 1 179 ? 31.146 7.159 -46.400 1.00 71.56 179 ALA A C 1
ATOM 1462 O O . ALA A 1 179 ? 32.111 6.589 -46.910 1.00 71.56 179 ALA A O 1
ATOM 1463 N N . GLU A 1 180 ? 30.044 7.500 -47.075 1.00 65.38 180 GLU A N 1
ATOM 1464 C CA . GLU A 1 180 ? 29.957 7.399 -48.526 1.00 65.38 180 GLU A CA 1
ATOM 1465 C C . GLU A 1 180 ? 31.158 8.164 -49.076 1.00 65.38 180 GLU A C 1
ATOM 1467 O O . GLU A 1 180 ? 31.227 9.391 -48.961 1.00 65.38 180 GLU A O 1
ATOM 1472 N N . GLU A 1 181 ? 32.169 7.431 -49.553 1.00 66.00 181 GLU A N 1
ATOM 1473 C CA . GLU A 1 181 ? 33.353 8.053 -50.121 1.00 66.00 181 GLU A CA 1
ATOM 1474 C C . GLU A 1 181 ? 32.852 8.982 -51.228 1.00 66.00 181 GLU A C 1
ATOM 1476 O O . GLU A 1 181 ? 32.031 8.547 -52.046 1.00 66.00 181 GLU A O 1
ATOM 1481 N N . PRO A 1 182 ? 33.263 10.264 -51.242 1.00 60.62 182 PRO A N 1
ATOM 1482 C CA . PRO A 1 182 ? 32.800 11.193 -52.255 1.00 60.62 182 PRO A CA 1
ATOM 1483 C C . PRO A 1 182 ? 33.110 10.579 -53.616 1.00 60.62 182 PRO A C 1
ATOM 1485 O O . PRO A 1 182 ? 34.273 10.380 -53.964 1.00 60.62 182 PRO A O 1
ATOM 1488 N N . SER A 1 183 ? 32.052 10.223 -54.346 1.00 60.75 183 SER A N 1
ATOM 1489 C CA . SER A 1 183 ? 32.131 9.615 -55.668 1.00 60.75 183 SER A CA 1
ATOM 1490 C C . SER A 1 183 ? 33.040 10.482 -56.537 1.00 60.75 183 SER A C 1
ATOM 1492 O O . SER A 1 183 ? 32.658 11.582 -56.930 1.00 60.75 183 SER A O 1
ATOM 1494 N N . VAL A 1 184 ? 34.254 10.004 -56.829 1.00 60.06 184 VAL A N 1
ATOM 1495 C CA . VAL A 1 184 ? 35.295 10.714 -57.604 1.00 60.06 184 VAL A CA 1
ATOM 1496 C C . VAL A 1 184 ? 34.945 10.729 -59.106 1.00 60.06 184 VAL A C 1
ATOM 1498 O O . VAL A 1 184 ? 35.786 10.540 -59.977 1.00 60.06 184 VAL A O 1
ATOM 1501 N N . SER A 1 185 ? 33.666 10.900 -59.438 1.00 58.12 185 SER A N 1
ATOM 1502 C CA . SER A 1 185 ? 33.128 10.784 -60.798 1.00 58.12 185 SER A CA 1
ATOM 1503 C C . SER A 1 185 ? 32.939 12.127 -61.501 1.00 58.12 185 SER A C 1
ATOM 1505 O O . SER A 1 185 ? 32.380 12.152 -62.591 1.00 58.12 185 SER A O 1
ATOM 1507 N N . GLU A 1 186 ? 33.423 13.230 -60.931 1.00 59.25 186 GLU A N 1
ATOM 1508 C CA . GLU A 1 186 ? 33.441 14.541 -61.592 1.00 59.25 186 GLU A CA 1
ATOM 1509 C C . GLU A 1 186 ? 34.879 14.905 -61.991 1.00 59.25 186 GLU A C 1
ATOM 1511 O O . GLU A 1 186 ? 35.468 15.902 -61.578 1.00 59.25 186 GLU A O 1
ATOM 1516 N N . ALA A 1 187 ? 35.483 14.007 -62.770 1.00 57.91 187 ALA A N 1
ATOM 1517 C CA . ALA A 1 187 ? 36.734 14.250 -63.464 1.00 57.91 187 ALA A CA 1
ATOM 1518 C C . ALA A 1 187 ? 36.459 14.918 -64.820 1.00 57.91 187 ALA A C 1
ATOM 1520 O O . ALA A 1 187 ? 35.667 14.420 -65.615 1.00 57.91 187 ALA A O 1
ATOM 1521 N N . LEU A 1 188 ? 37.213 15.987 -65.079 1.00 58.81 188 LEU A N 1
ATOM 1522 C CA . LEU A 1 188 ? 37.592 16.506 -66.396 1.00 58.81 188 LEU A CA 1
ATOM 1523 C C . LEU A 1 188 ? 36.457 16.912 -67.355 1.00 58.81 188 LEU A C 1
ATOM 1525 O O . LEU A 1 188 ? 36.029 16.151 -68.219 1.00 58.81 188 LEU A O 1
ATOM 1529 N N . VAL A 1 189 ? 36.148 18.209 -67.357 1.00 59.81 189 VAL A N 1
ATOM 1530 C CA . VAL A 1 189 ? 35.935 18.929 -68.621 1.00 59.81 189 VAL A CA 1
ATOM 1531 C C . VAL A 1 189 ? 36.995 20.024 -68.697 1.00 59.81 189 VAL A C 1
ATOM 1533 O O . VAL A 1 189 ? 36.820 21.124 -68.179 1.00 59.81 189 VAL A O 1
ATOM 1536 N N . GLU A 1 190 ? 38.134 19.692 -69.305 1.00 58.41 190 GLU A N 1
ATOM 1537 C CA . GLU A 1 190 ? 39.067 20.689 -69.830 1.00 58.41 190 GLU A CA 1
ATOM 1538 C C . GLU A 1 190 ? 38.373 21.455 -70.971 1.00 58.41 190 GLU A C 1
ATOM 1540 O O . GLU A 1 190 ? 37.930 20.825 -71.936 1.00 58.41 190 GLU A O 1
ATOM 1545 N N . PRO A 1 191 ? 38.286 22.795 -70.941 1.00 64.56 191 PRO A N 1
ATOM 1546 C CA . PRO A 1 191 ? 37.991 23.545 -72.150 1.00 64.56 191 PRO A CA 1
ATOM 1547 C C . PRO A 1 191 ? 39.257 23.615 -73.014 1.00 64.56 191 PRO A C 1
ATOM 1549 O O . PRO A 1 191 ? 40.235 24.281 -72.668 1.00 64.56 191 PRO A O 1
ATOM 1552 N N . GLN A 1 192 ? 39.232 22.918 -74.153 1.00 58.59 192 GLN A N 1
ATOM 1553 C CA . GLN A 1 192 ? 40.235 23.066 -75.202 1.00 58.59 192 GLN A CA 1
ATOM 1554 C C . GLN A 1 192 ? 40.287 24.507 -75.727 1.00 58.59 192 GLN A C 1
ATOM 1556 O O . GLN A 1 192 ? 39.265 25.141 -75.991 1.00 58.59 192 GLN A O 1
ATOM 1561 N N . LEU A 1 193 ? 41.524 24.973 -75.910 1.00 58.56 193 LEU A N 1
ATOM 1562 C CA . LEU A 1 193 ? 41.931 26.156 -76.659 1.00 58.56 193 LEU A CA 1
ATOM 1563 C C . LEU A 1 193 ? 41.175 26.327 -77.988 1.00 58.56 193 LEU A C 1
ATOM 1565 O O . LEU A 1 193 ? 41.149 25.415 -78.811 1.00 58.56 193 LEU A O 1
ATOM 1569 N N . ALA A 1 194 ? 40.735 27.556 -78.263 1.00 61.69 194 ALA A N 1
ATOM 1570 C CA . ALA A 1 194 ? 40.556 28.054 -79.622 1.00 61.69 194 ALA A CA 1
ATOM 1571 C C . ALA A 1 194 ? 41.287 29.397 -79.774 1.00 61.69 194 ALA A C 1
ATOM 1573 O O . ALA A 1 194 ? 40.859 30.439 -79.282 1.00 61.69 194 ALA A O 1
ATOM 1574 N N . THR A 1 195 ? 42.436 29.325 -80.435 1.00 57.44 195 THR A N 1
ATOM 1575 C CA . THR A 1 195 ? 43.199 30.414 -81.044 1.00 57.44 195 THR A CA 1
ATOM 1576 C C . THR A 1 195 ? 42.505 30.913 -82.319 1.00 57.44 195 THR A C 1
ATOM 1578 O O . THR A 1 195 ? 42.209 30.108 -83.196 1.00 57.44 195 THR A O 1
ATOM 1581 N N . ALA A 1 196 ? 42.319 32.229 -82.455 1.00 55.72 196 ALA A N 1
ATOM 1582 C CA . ALA A 1 196 ? 42.200 32.982 -83.720 1.00 55.72 196 ALA A CA 1
ATOM 1583 C C . ALA A 1 196 ? 42.335 34.483 -83.367 1.00 55.72 196 ALA A C 1
ATOM 1585 O O . ALA A 1 196 ? 41.588 34.968 -82.526 1.00 55.72 196 ALA A O 1
ATOM 1586 N N . ALA A 1 197 ? 43.445 35.146 -83.704 1.00 57.00 197 ALA A N 1
ATOM 1587 C CA . ALA A 1 197 ? 43.668 35.883 -84.958 1.00 57.00 197 ALA A CA 1
ATOM 1588 C C . ALA A 1 197 ? 42.780 37.141 -85.090 1.00 57.00 197 ALA A C 1
ATOM 1590 O O . ALA A 1 197 ? 41.620 37.026 -85.472 1.00 57.00 197 ALA A O 1
ATOM 1591 N N . ASP A 1 198 ? 43.313 38.310 -84.711 1.00 52.38 198 ASP A N 1
ATOM 1592 C CA . ASP A 1 198 ? 43.770 39.386 -85.620 1.00 52.38 198 ASP A CA 1
ATOM 1593 C C . ASP A 1 198 ? 44.608 40.427 -84.848 1.00 52.38 198 ASP A C 1
ATOM 1595 O O . ASP A 1 198 ? 44.294 40.683 -83.660 1.00 52.38 198 ASP A O 1
#

Mean predicted aligned error: 11.37 Å

Radius of gyration: 34.41 Å; Cα contacts (8 Å, |Δi|>4): 170; chains: 1; bounding box: 67×60×116 Å

Sequence (198 aa):
MIPRLSKTQPPDFNEVRRYLSSLDHRLSLGRFIKAGWTPAELAECARDIYLAPGRTCPTKVSYQLAMTFGPTSPHAKALLAILRAPGFKMPPFNRPAPKRYAWDDPDNPDHTPEIQSDVDVIARLYRDRQSDRLEMPRAARDEPVPKWLWRRAYRLRNRYHSLEDTLDIQGLREPEPPAEEPSVSEALVEPQLATAAD

Secondary structure (DSSP, 8-state):
-------SSPPPHHHHHHH--SHHHHHHHHHHHHTT--HHHHHHHHHHH---TT-SS--HHHHHHHHHH-TTSHHHHHHHHHHTSTTPPPPPSSPPPPP---TT-TT-TTS-HHHHHHHHHHHHHHHHHHHHHTTPPPPPTTSPPPHHHHHHHHHHHTTSSSHHHHHHHTT-SPPPPPP-------------------

Solvent-accessible surface area (backbone atoms only — not comparable to full-atom values): 12128 Å² total; per-residue (Å²): 132,82,79,74,82,72,67,69,62,58,61,48,69,71,56,51,47,71,57,41,84,50,68,67,41,46,53,29,48,50,50,30,53,73,70,68,56,49,46,60,58,52,42,48,48,7,31,74,77,34,59,61,90,94,51,43,47,55,46,58,66,15,48,53,54,40,30,74,59,29,62,82,29,71,66,46,47,54,50,50,52,54,67,66,34,89,90,54,73,84,75,68,50,53,40,81,64,78,82,81,62,52,98,45,38,89,84,29,82,89,60,50,72,66,58,52,52,47,26,50,52,49,29,48,47,51,50,40,52,50,19,60,76,67,74,43,82,66,74,60,92,84,56,84,77,57,68,71,44,43,35,50,21,38,56,44,52,73,71,27,99,41,64,64,57,37,29,61,76,67,70,55,62,75,78,75,73,77,74,78,68,78,76,84,76,85,70,82,85,78,82,78,87,84,90,79,91,135